Protein AF-0000000069203054 (afdb_homodimer)

Structure (mmCIF, N/CA/C/O backbone):
data_AF-0000000069203054-model_v1
#
loop_
_entity.id
_entity.type
_entity.pdbx_description
1 polymer 'Chromosome undetermined scaffold_6, whole genome shotgun sequence'
#
loop_
_atom_site.group_PDB
_atom_site.id
_atom_site.type_symbol
_atom_site.label_atom_id
_atom_site.label_alt_id
_atom_site.label_comp_id
_atom_site.label_asym_id
_atom_site.label_entity_id
_atom_site.label_seq_id
_atom_site.pdbx_PDB_ins_code
_atom_site.Cartn_x
_atom_site.Cartn_y
_atom_site.Cartn_z
_atom_site.occupancy
_atom_site.B_iso_or_equiv
_atom_site.auth_seq_id
_atom_site.auth_comp_id
_atom_site.auth_asym_id
_atom_site.auth_atom_id
_atom_site.pdbx_PDB_model_num
ATOM 1 N N . MET A 1 1 ? -13.883 28.172 9.922 1 41.72 1 MET A N 1
ATOM 2 C CA . MET A 1 1 ? -14.219 27.016 9.094 1 41.72 1 MET A CA 1
ATOM 3 C C . MET A 1 1 ? -13.422 25.797 9.531 1 41.72 1 MET A C 1
ATOM 5 O O . MET A 1 1 ? -12.211 25.875 9.75 1 41.72 1 MET A O 1
ATOM 9 N N . ASN A 1 2 ? -13.891 24.797 10.266 1 54.03 2 ASN A N 1
ATOM 10 C CA . ASN A 1 2 ? -13.211 23.766 11.055 1 54.03 2 ASN A CA 1
ATOM 11 C C . ASN A 1 2 ? -12.227 22.969 10.203 1 54.03 2 ASN A C 1
ATOM 13 O O . ASN A 1 2 ? -12.633 22.203 9.336 1 54.03 2 ASN A O 1
ATOM 17 N N . GLN A 1 3 ? -10.938 23.531 9.977 1 76.75 3 GLN A N 1
ATOM 18 C CA . GLN A 1 3 ? -9.922 23 9.07 1 76.75 3 GLN A CA 1
ATOM 19 C C . GLN A 1 3 ? -9.492 21.594 9.477 1 76.75 3 GLN A C 1
ATOM 21 O O . GLN A 1 3 ? -9.352 21.312 10.672 1 76.75 3 GLN A O 1
ATOM 26 N N . ILE A 1 4 ? -9.516 20.641 8.602 1 87.06 4 ILE A N 1
ATOM 27 C CA . ILE A 1 4 ? -9.109 19.25 8.844 1 87.06 4 ILE A CA 1
ATOM 28 C C . ILE A 1 4 ? -7.672 19.219 9.344 1 87.06 4 ILE A C 1
ATOM 30 O O . ILE A 1 4 ? -6.816 19.953 8.844 1 87.06 4 ILE A O 1
ATOM 34 N N . LYS A 1 5 ? -7.414 18.562 10.508 1 93.56 5 LYS A N 1
ATOM 35 C CA . LYS A 1 5 ? -6.055 18.391 11.008 1 93.56 5 LYS A CA 1
ATOM 36 C C . LYS A 1 5 ? -5.25 17.469 10.078 1 93.56 5 LYS A C 1
ATOM 38 O O . LYS A 1 5 ? -5.801 16.562 9.461 1 93.56 5 LYS A O 1
ATOM 43 N N . ILE A 1 6 ? -3.973 17.828 10.023 1 96.44 6 ILE A N 1
ATOM 44 C CA . ILE A 1 6 ? -3.055 17.078 9.18 1 96.44 6 ILE A CA 1
ATOM 45 C C . ILE A 1 6 ? -1.853 16.609 10 1 96.44 6 ILE A C 1
ATOM 47 O O . ILE A 1 6 ? -1.238 17.406 10.711 1 96.44 6 ILE A O 1
ATOM 51 N N . PHE A 1 7 ? -1.548 15.344 9.922 1 98 7 PHE A N 1
ATOM 52 C CA . PHE A 1 7 ? -0.399 14.773 10.617 1 98 7 PHE A CA 1
ATOM 53 C C . PHE A 1 7 ? 0.599 14.1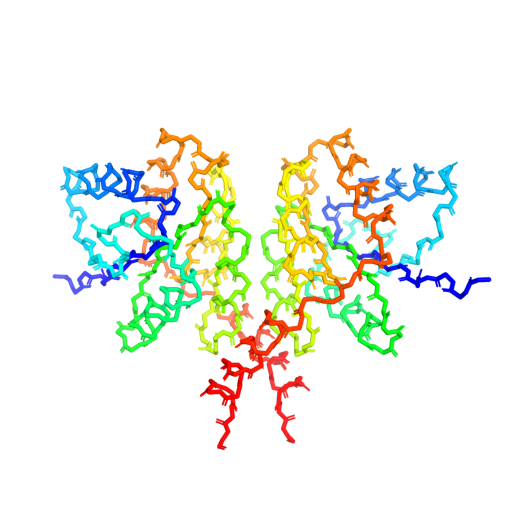88 9.625 1 98 7 PHE A C 1
ATOM 55 O O . PHE A 1 7 ? 0.206 13.594 8.617 1 98 7 PHE A O 1
ATOM 62 N N . ILE A 1 8 ? 1.883 14.375 9.922 1 98.69 8 ILE A N 1
ATOM 63 C CA . ILE A 1 8 ? 2.926 13.75 9.117 1 98.69 8 ILE A CA 1
ATOM 64 C C . ILE A 1 8 ? 3.861 12.945 10.016 1 98.69 8 ILE A C 1
ATOM 66 O O . ILE A 1 8 ? 4.176 13.367 11.133 1 98.69 8 ILE A O 1
ATOM 70 N N . GLY A 1 9 ? 4.184 11.773 9.625 1 98.56 9 GLY A N 1
ATOM 71 C CA . GLY A 1 9 ? 5.152 10.93 10.297 1 98.56 9 GLY A CA 1
ATOM 72 C C . GLY A 1 9 ? 6.172 10.32 9.352 1 98.56 9 GLY A C 1
ATOM 73 O O . GLY A 1 9 ? 5.852 10 8.203 1 98.56 9 GLY A O 1
ATOM 74 N N . ASN A 1 10 ? 7.395 10.148 9.828 1 97.81 10 ASN A N 1
ATOM 75 C CA . ASN A 1 10 ? 8.492 9.578 9.062 1 97.81 10 ASN A CA 1
ATOM 76 C C . ASN A 1 10 ? 9.492 8.859 9.969 1 97.81 10 ASN A C 1
ATOM 78 O O . ASN A 1 10 ? 9.586 9.156 11.156 1 97.81 10 ASN A O 1
ATOM 82 N N . ASP A 1 11 ? 10.219 7.918 9.375 1 95.31 11 ASP A N 1
ATOM 83 C CA . ASP A 1 11 ? 11.383 7.367 10.062 1 95.31 11 ASP A CA 1
ATOM 84 C C . ASP A 1 11 ? 12.656 8.141 9.695 1 95.31 11 ASP A C 1
ATOM 86 O O . ASP A 1 11 ? 12.586 9.211 9.094 1 95.31 11 ASP A O 1
ATOM 90 N N . HIS A 1 12 ? 13.766 7.652 10.109 1 94.88 12 HIS A N 1
ATOM 91 C CA . HIS A 1 12 ? 15.047 8.352 10 1 94.88 12 HIS A CA 1
ATOM 92 C C . HIS A 1 12 ? 15.453 8.539 8.547 1 94.88 12 HIS A C 1
ATOM 94 O O . HIS A 1 12 ? 16.219 9.445 8.219 1 94.88 12 HIS A O 1
ATOM 100 N N . ALA A 1 13 ? 14.953 7.715 7.719 1 93.12 13 ALA A N 1
ATOM 101 C CA . ALA A 1 13 ? 15.352 7.77 6.316 1 93.12 13 ALA A CA 1
ATOM 102 C C . ALA A 1 13 ? 14.812 9.031 5.641 1 93.12 13 ALA A C 1
ATOM 104 O O . ALA A 1 13 ? 15.25 9.391 4.547 1 93.12 13 ALA A O 1
ATOM 105 N N . ALA A 1 14 ? 13.898 9.75 6.285 1 96.5 14 ALA A N 1
ATOM 106 C CA . ALA A 1 14 ? 13.18 10.812 5.582 1 96.5 14 ALA A CA 1
ATOM 107 C C . ALA A 1 14 ? 13.266 12.133 6.344 1 96.5 14 ALA A C 1
ATOM 109 O O . ALA A 1 14 ? 12.445 13.031 6.137 1 96.5 14 ALA A O 1
ATOM 110 N N . LEU A 1 15 ? 14.211 12.32 7.227 1 96.56 15 LEU A N 1
ATOM 111 C CA . LEU A 1 15 ? 14.234 13.484 8.102 1 96.56 15 LEU A CA 1
ATOM 112 C C . LEU A 1 15 ? 14.312 14.773 7.293 1 96.56 15 LEU A C 1
ATOM 114 O O . LEU A 1 15 ? 13.414 15.617 7.387 1 96.56 15 LEU A O 1
ATOM 118 N N . ASP A 1 16 ? 15.383 14.969 6.496 1 97.12 16 ASP A N 1
ATOM 119 C CA . ASP A 1 16 ? 15.555 16.188 5.719 1 97.12 16 ASP A CA 1
ATOM 120 C C . ASP A 1 16 ? 14.438 16.359 4.688 1 97.12 16 ASP A C 1
ATOM 122 O O . ASP A 1 16 ? 13.969 17.469 4.445 1 97.12 16 ASP A O 1
ATOM 126 N N . TYR A 1 17 ? 14.078 15.305 4.16 1 98.12 17 TYR A N 1
ATOM 127 C CA . TYR A 1 17 ? 13 15.227 3.178 1 98.12 17 TYR A CA 1
ATOM 128 C C . TYR A 1 17 ? 11.695 15.742 3.764 1 98.12 17 TYR A C 1
ATOM 130 O O . TYR A 1 17 ? 11.062 16.641 3.197 1 98.12 17 TYR A O 1
ATOM 138 N N . LYS A 1 18 ? 11.344 15.25 4.938 1 98.19 18 LYS A N 1
ATOM 139 C CA . LYS A 1 18 ? 10.141 15.68 5.641 1 98.19 18 LYS A CA 1
ATOM 140 C C . LYS A 1 18 ? 10.227 17.156 6.023 1 98.19 18 LYS A C 1
ATOM 142 O O . LYS A 1 18 ? 9.25 17.906 5.883 1 98.19 18 LYS A O 1
ATOM 147 N N . ASN A 1 19 ? 11.367 17.641 6.477 1 98.12 19 ASN A N 1
ATOM 148 C CA . ASN A 1 19 ? 11.531 19.031 6.855 1 98.12 19 ASN A CA 1
ATOM 149 C C . ASN A 1 19 ? 11.305 19.969 5.668 1 98.12 19 ASN A C 1
ATOM 151 O O . ASN A 1 19 ? 10.672 21.016 5.805 1 98.12 19 ASN A O 1
ATOM 155 N N . THR A 1 20 ? 11.844 19.578 4.57 1 98.38 20 THR A N 1
ATOM 156 C CA . THR A 1 20 ? 11.641 20.344 3.35 1 98.38 20 THR A CA 1
ATOM 157 C C . THR A 1 20 ? 10.156 20.422 3 1 98.38 20 THR A C 1
ATOM 159 O O . THR A 1 20 ? 9.656 21.5 2.65 1 98.38 20 THR A O 1
ATOM 162 N N . LEU A 1 21 ? 9.445 19.328 3.113 1 98.38 21 LEU A N 1
ATOM 163 C CA . LEU A 1 21 ? 8.016 19.297 2.812 1 98.38 21 LEU A CA 1
ATOM 164 C C . LEU A 1 21 ? 7.234 20.156 3.797 1 98.38 21 LEU A C 1
ATOM 166 O O . LEU A 1 21 ? 6.27 20.828 3.412 1 98.38 21 LEU A O 1
ATOM 170 N N . LEU A 1 22 ? 7.613 20.109 5.07 1 98.25 22 LEU A N 1
ATOM 171 C CA . LEU A 1 22 ? 6.934 20.906 6.086 1 98.25 22 LEU A CA 1
ATOM 172 C C . LEU A 1 22 ? 7.102 22.406 5.809 1 98.25 22 LEU A C 1
ATOM 174 O O . LEU A 1 22 ? 6.145 23.172 5.922 1 98.25 22 LEU A O 1
ATOM 178 N N . GLU A 1 23 ? 8.32 22.781 5.441 1 98.12 23 GLU A N 1
ATOM 179 C CA . GLU A 1 23 ? 8.562 24.172 5.098 1 98.12 23 GLU A CA 1
ATOM 180 C C . GLU A 1 23 ? 7.742 24.594 3.885 1 98.12 23 GLU A C 1
ATOM 182 O O . GLU A 1 23 ? 7.129 25.672 3.889 1 98.12 23 GLU A O 1
ATOM 187 N N . TYR A 1 24 ? 7.793 23.797 2.885 1 98.31 24 TYR A N 1
ATOM 188 C CA . TYR A 1 24 ? 7.016 24.047 1.676 1 98.31 24 TYR A CA 1
ATOM 189 C C . TYR A 1 24 ? 5.535 24.203 2.002 1 98.31 24 TYR A C 1
ATOM 191 O O . TYR A 1 24 ? 4.887 25.141 1.536 1 98.31 24 TYR A O 1
ATOM 199 N N . SER A 1 25 ? 4.957 23.25 2.758 1 97.06 25 SER A N 1
ATOM 200 C CA . SER A 1 25 ? 3.539 23.234 3.098 1 97.06 25 SER A CA 1
ATOM 201 C C . SER A 1 25 ? 3.16 24.453 3.936 1 97.06 25 SER A C 1
ATOM 203 O O . SER A 1 25 ? 2.082 25.016 3.758 1 97.06 25 SER A O 1
ATOM 205 N N . LYS A 1 26 ? 4.055 24.828 4.82 1 96.69 26 LYS A N 1
ATOM 206 C CA . LYS A 1 26 ? 3.822 26 5.648 1 96.69 26 LYS A CA 1
ATOM 207 C C . LYS A 1 26 ? 3.695 27.266 4.793 1 96.69 26 LYS A C 1
ATOM 209 O O . LYS A 1 26 ? 2.82 28.094 5.027 1 96.69 26 LYS A O 1
ATOM 214 N N . LYS A 1 27 ? 4.539 27.391 3.846 1 97.25 27 LYS A N 1
ATOM 215 C CA . LYS A 1 27 ? 4.508 28.531 2.936 1 97.25 27 LYS A CA 1
ATOM 216 C C . LYS A 1 27 ? 3.201 28.562 2.145 1 97.25 27 LYS A C 1
ATOM 218 O O . LYS A 1 27 ? 2.744 29.641 1.737 1 97.25 27 LYS A O 1
ATOM 223 N N . LYS A 1 28 ? 2.609 27.453 1.965 1 95.12 28 LYS A N 1
ATOM 224 C CA . LYS A 1 28 ? 1.354 27.344 1.225 1 95.12 28 LYS A CA 1
ATOM 225 C C . LYS A 1 28 ? 0.155 27.547 2.146 1 95.12 28 LYS A C 1
ATOM 227 O O . LYS A 1 28 ? -0.99 27.562 1.688 1 95.12 28 LYS A O 1
ATOM 232 N N . GLY A 1 29 ? 0.359 27.547 3.469 1 94.06 29 GLY A N 1
ATOM 233 C CA . GLY A 1 29 ? -0.704 27.828 4.422 1 94.06 29 GLY A CA 1
ATOM 234 C C . GLY A 1 29 ? -1.247 26.578 5.098 1 94.06 29 GLY A C 1
ATOM 235 O O . GLY A 1 29 ? -2.268 26.641 5.785 1 94.06 29 GLY A O 1
ATOM 236 N N . TYR A 1 30 ? -0.559 25.422 4.832 1 93.12 30 TYR A N 1
ATOM 237 C CA . TYR A 1 30 ? -0.988 24.203 5.512 1 93.12 30 TYR A CA 1
ATOM 238 C C . TYR A 1 30 ? -0.352 24.094 6.891 1 93.12 30 TYR A C 1
ATOM 240 O O . TYR A 1 30 ? 0.84 24.375 7.055 1 93.12 30 TYR A O 1
ATOM 248 N N . ASP A 1 31 ? -1.156 23.828 7.863 1 92.12 31 ASP A N 1
ATOM 249 C CA . ASP A 1 31 ? -0.673 23.547 9.211 1 92.12 31 ASP A CA 1
ATOM 250 C C . ASP A 1 31 ? -0.604 22.047 9.461 1 92.12 31 ASP A C 1
ATOM 252 O O . ASP A 1 31 ? -1.627 21.406 9.727 1 92.12 31 ASP A O 1
ATOM 256 N N . ILE A 1 32 ? 0.604 21.469 9.383 1 96.81 32 ILE A N 1
ATOM 257 C CA . ILE A 1 32 ? 0.817 20.031 9.516 1 96.81 32 ILE A CA 1
ATOM 258 C C . ILE A 1 32 ? 1.52 19.734 10.844 1 96.81 32 ILE A C 1
ATOM 260 O O . ILE A 1 32 ? 2.568 20.297 11.141 1 96.81 32 ILE A O 1
ATOM 264 N N . GLU A 1 33 ? 0.903 18.922 11.648 1 98 33 GLU A N 1
ATOM 265 C CA . GLU A 1 33 ? 1.553 18.484 12.883 1 98 33 GLU A CA 1
ATOM 266 C C . GLU A 1 33 ? 2.555 17.359 12.609 1 98 33 GLU A C 1
ATOM 268 O O . GLU A 1 33 ? 2.207 16.344 12.016 1 98 33 GLU A O 1
ATOM 273 N N . ASP A 1 34 ? 3.773 17.594 13.094 1 98.44 34 ASP A N 1
ATOM 274 C CA . ASP A 1 34 ? 4.883 16.672 12.844 1 98.44 34 ASP A CA 1
ATOM 275 C C . ASP A 1 34 ? 4.973 15.617 13.945 1 98.44 34 ASP A C 1
ATOM 277 O O . ASP A 1 34 ? 5.332 15.922 15.078 1 98.44 34 ASP A O 1
ATOM 281 N N . LEU A 1 35 ? 4.719 14.398 13.57 1 98.38 35 LEU A N 1
ATOM 282 C CA . LEU A 1 35 ? 4.785 13.273 14.5 1 98.38 35 LEU A CA 1
ATOM 283 C C . LEU A 1 35 ? 5.922 12.336 14.133 1 98.38 35 LEU A C 1
ATOM 285 O O . LEU A 1 35 ? 5.914 11.164 14.508 1 98.38 35 LEU A O 1
ATOM 289 N N . GLY A 1 36 ? 6.812 12.836 13.266 1 96.88 36 GLY A N 1
ATOM 290 C CA . GLY A 1 36 ? 7.953 12.031 12.852 1 96.88 36 GLY A CA 1
ATOM 291 C C . GLY A 1 36 ? 9.141 12.148 13.789 1 96.88 36 GLY A C 1
ATOM 292 O O . GLY A 1 36 ? 9.023 12.742 14.867 1 96.88 36 GLY A O 1
ATOM 293 N N . THR A 1 37 ? 10.211 11.453 13.414 1 94.88 37 THR A N 1
ATOM 294 C CA . THR A 1 37 ? 11.438 11.594 14.188 1 94.88 37 THR A CA 1
ATOM 295 C C . THR A 1 37 ? 12.117 12.93 13.883 1 94.88 37 THR A C 1
ATOM 297 O O . THR A 1 37 ? 11.875 13.531 12.836 1 94.88 37 THR A O 1
ATOM 300 N N . HIS A 1 38 ? 12.969 13.336 14.828 1 95.5 38 HIS A N 1
ATOM 301 C CA . HIS A 1 38 ? 13.68 14.609 14.68 1 95.5 38 HIS A CA 1
ATOM 302 C C . HIS A 1 38 ? 15.188 14.406 14.711 1 95.5 38 HIS A C 1
ATOM 304 O O . HIS A 1 38 ? 15.945 15.367 14.875 1 95.5 38 HIS A O 1
ATOM 310 N N . THR A 1 39 ? 15.523 13.031 14.562 1 93.88 39 THR A N 1
ATOM 311 C CA . THR A 1 39 ? 16.938 12.695 14.523 1 93.88 39 THR A CA 1
ATOM 312 C C . THR A 1 39 ? 17.234 11.711 13.398 1 93.88 39 THR A C 1
ATOM 314 O O . THR A 1 39 ? 16.312 11.109 12.836 1 93.88 39 THR A O 1
ATOM 317 N N . ASN A 1 40 ? 18.484 11.609 13.133 1 92.88 40 ASN A N 1
ATOM 318 C CA . ASN A 1 40 ? 18.906 10.664 12.102 1 92.88 40 ASN A CA 1
ATOM 319 C C . ASN A 1 40 ? 19.234 9.297 12.688 1 92.88 40 ASN A C 1
ATOM 321 O O . ASN A 1 40 ? 19.719 8.414 11.977 1 92.88 40 ASN A O 1
ATOM 325 N N . GLN A 1 41 ? 18.875 9.172 13.922 1 94.44 41 GLN A N 1
ATOM 326 C CA . GLN A 1 41 ? 19.109 7.867 14.539 1 94.44 41 GLN A CA 1
ATOM 327 C C . GLN A 1 41 ? 18.141 6.82 14.008 1 94.44 41 GLN A C 1
ATOM 329 O O . GLN A 1 41 ? 16.953 7.086 13.859 1 94.44 41 GLN A O 1
ATOM 334 N N . SER A 1 42 ? 18.734 5.68 13.711 1 93.12 42 SER A N 1
ATOM 335 C CA . SER A 1 42 ? 17.906 4.586 13.195 1 93.12 42 SER A CA 1
ATOM 336 C C . SER A 1 42 ? 16.703 4.328 14.094 1 93.12 42 SER A C 1
ATOM 338 O O . SER A 1 42 ? 16.828 4.344 15.32 1 93.12 42 SER A O 1
ATOM 340 N N . CYS A 1 43 ? 15.547 4.246 13.492 1 92.81 43 CYS A N 1
ATOM 341 C CA . CYS A 1 43 ? 14.328 3.979 14.234 1 92.81 43 CYS A CA 1
ATOM 342 C C . CYS A 1 43 ? 13.344 3.164 13.398 1 92.81 43 CYS A C 1
ATOM 344 O O . CYS A 1 43 ? 13.555 2.979 12.195 1 92.81 43 CYS A O 1
ATOM 346 N N . ASP A 1 44 ? 12.367 2.635 14.078 1 93 44 ASP A N 1
ATOM 347 C CA . ASP A 1 44 ? 11.367 1.783 13.445 1 93 44 ASP A CA 1
ATOM 348 C C . ASP A 1 44 ? 10.219 2.615 12.883 1 93 44 ASP A C 1
ATOM 350 O O . ASP A 1 44 ? 9.492 3.268 13.633 1 93 44 ASP A O 1
ATOM 354 N N . TYR A 1 45 ? 10.07 2.49 11.562 1 94.12 45 TYR A N 1
ATOM 355 C CA . TYR A 1 45 ? 9.008 3.252 10.922 1 94.12 45 TYR A CA 1
ATOM 356 C C . TYR A 1 45 ? 7.641 2.863 11.469 1 94.12 45 TYR A C 1
ATOM 358 O O . TYR A 1 45 ? 6.676 3.623 11.359 1 94.12 45 TYR A O 1
ATOM 366 N N . ASN A 1 46 ? 7.426 1.696 12.094 1 94.62 46 ASN A N 1
ATOM 367 C CA . ASN A 1 46 ? 6.152 1.224 12.625 1 94.62 46 ASN A CA 1
ATOM 368 C C . ASN A 1 46 ? 5.609 2.16 13.695 1 94.62 46 ASN A C 1
ATOM 370 O O . ASN A 1 46 ? 4.402 2.418 13.75 1 94.62 46 ASN A O 1
ATOM 374 N N . ASP A 1 47 ? 6.496 2.693 14.547 1 95.25 47 ASP A N 1
ATOM 375 C CA . ASP A 1 47 ? 6.082 3.6 15.609 1 95.25 47 ASP A CA 1
ATOM 376 C C . ASP A 1 47 ? 5.449 4.867 15.039 1 95.25 47 ASP A C 1
ATOM 378 O O . ASP A 1 47 ? 4.434 5.344 15.547 1 95.25 47 ASP A O 1
ATOM 382 N N . TYR A 1 48 ? 6.004 5.309 14.016 1 97.31 48 TYR A N 1
ATOM 383 C CA . TYR A 1 48 ? 5.535 6.555 13.422 1 97.31 48 TYR A CA 1
ATOM 384 C C . TYR A 1 48 ? 4.246 6.332 12.633 1 97.31 48 TYR A C 1
ATOM 386 O O . TYR A 1 48 ? 3.367 7.195 12.617 1 97.31 48 TYR A O 1
ATOM 394 N N . ALA A 1 49 ? 4.18 5.188 11.922 1 97.88 49 ALA A N 1
ATOM 395 C CA . ALA A 1 49 ? 2.916 4.824 11.289 1 97.88 49 ALA A CA 1
ATOM 396 C C . ALA A 1 49 ? 1.778 4.801 12.305 1 97.88 49 ALA A C 1
ATOM 398 O O . ALA A 1 49 ? 0.728 5.41 12.086 1 97.88 49 ALA A O 1
ATOM 399 N N . LEU A 1 50 ? 1.992 4.184 13.438 1 97.31 50 LEU A N 1
ATOM 400 C CA . LEU A 1 50 ? 0.957 4.016 14.453 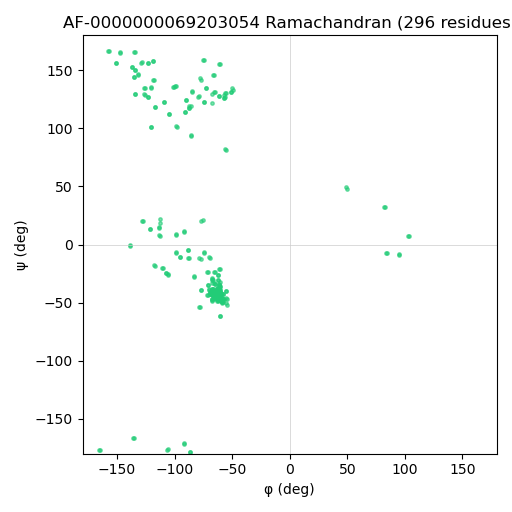1 97.31 50 LEU A CA 1
ATOM 401 C C . LEU A 1 50 ? 0.588 5.355 15.078 1 97.31 50 LEU A C 1
ATOM 403 O O . LEU A 1 50 ? -0.589 5.625 15.328 1 97.31 50 LEU A O 1
ATOM 407 N N . ASN A 1 51 ? 1.629 6.152 15.352 1 97.81 51 ASN A N 1
ATOM 408 C CA . ASN A 1 51 ? 1.375 7.465 15.938 1 97.81 51 ASN A CA 1
ATOM 409 C C . ASN A 1 51 ? 0.474 8.312 15.047 1 97.81 51 ASN A C 1
ATOM 411 O O . ASN A 1 51 ? -0.499 8.898 15.516 1 97.81 51 ASN A O 1
ATOM 415 N N . VAL A 1 52 ? 0.774 8.359 13.773 1 98.56 52 VAL A N 1
ATOM 416 C CA . VAL A 1 52 ? -0.02 9.141 12.828 1 98.56 52 VAL A CA 1
ATOM 417 C C . VAL A 1 52 ? -1.423 8.547 12.719 1 98.56 52 VAL A C 1
ATOM 419 O O . VAL A 1 52 ? -2.418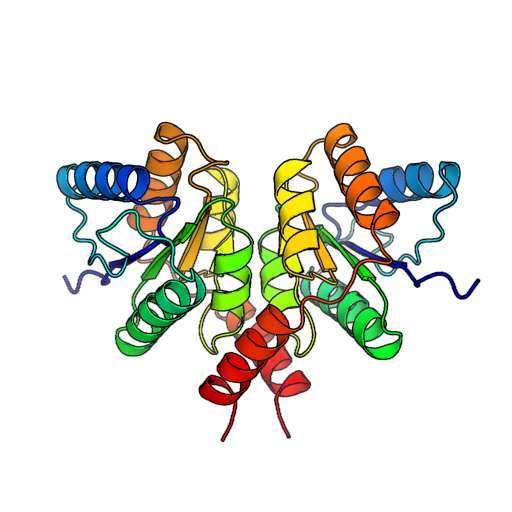 9.273 12.766 1 98.56 52 VAL A O 1
ATOM 422 N N . CYS A 1 53 ? -1.538 7.215 12.586 1 98.31 53 CYS A N 1
ATOM 423 C CA . CYS A 1 53 ? -2.828 6.555 12.422 1 98.31 53 CYS A CA 1
ATOM 424 C C . CYS A 1 53 ? -3.725 6.805 13.633 1 98.31 53 CYS A C 1
ATOM 426 O O . CYS A 1 53 ? -4.918 7.07 13.484 1 98.31 53 CYS A O 1
ATOM 428 N N . LYS A 1 54 ? -3.152 6.703 14.812 1 97.88 54 LYS A N 1
ATOM 429 C CA . LYS A 1 54 ? -3.91 6.957 16.031 1 97.88 54 LYS A CA 1
ATOM 430 C C . LYS A 1 54 ? -4.512 8.359 16.031 1 97.88 54 LYS A C 1
ATOM 432 O O . LYS A 1 54 ? -5.695 8.531 16.328 1 97.88 54 LYS A O 1
ATOM 437 N N . GLU A 1 55 ? -3.75 9.336 15.703 1 97.94 55 GLU A N 1
ATOM 438 C CA . GLU A 1 55 ? -4.223 10.719 15.695 1 97.94 55 GLU A CA 1
ATOM 439 C C . GLU A 1 55 ? -5.25 10.945 14.586 1 97.94 55 GLU A C 1
ATOM 441 O O . GLU A 1 55 ? -6.219 11.68 14.773 1 97.94 55 GLU A O 1
ATOM 446 N N . VAL A 1 56 ? -5.02 10.352 13.43 1 96.81 56 VAL A N 1
ATOM 447 C CA . VAL A 1 56 ? -5.957 10.461 12.32 1 96.81 56 VAL A CA 1
ATOM 448 C C . VAL A 1 56 ? -7.324 9.93 12.742 1 96.81 56 VAL A C 1
ATOM 450 O O . VAL A 1 56 ? -8.352 10.555 12.484 1 96.81 56 VAL A O 1
ATOM 453 N N . ILE A 1 57 ? -7.305 8.766 13.398 1 95.75 57 ILE A N 1
ATOM 454 C CA . ILE A 1 57 ? -8.555 8.141 13.828 1 95.75 57 ILE A CA 1
ATOM 455 C C . ILE A 1 57 ? -9.195 8.992 14.922 1 95.75 57 ILE A C 1
ATOM 457 O O . ILE A 1 57 ? -10.391 9.297 14.852 1 95.75 57 ILE A O 1
ATOM 461 N N . LYS A 1 58 ? -8.43 9.375 15.898 1 96.62 58 LYS A N 1
ATOM 462 C CA . LYS A 1 58 ? -8.93 10.117 17.062 1 96.62 58 LYS A CA 1
ATOM 463 C C . LYS A 1 58 ? -9.547 11.445 16.625 1 96.62 58 LYS A C 1
ATOM 465 O O . LYS A 1 58 ? -10.578 11.852 17.172 1 96.62 58 LYS A O 1
ATOM 470 N N . SER A 1 59 ? -9.031 12.133 15.633 1 95.38 59 SER A N 1
ATOM 471 C CA . SER A 1 59 ? -9.414 13.5 15.305 1 95.38 59 SER A CA 1
ATOM 472 C C . SER A 1 59 ? -10.133 13.57 13.961 1 95.38 59 SER A C 1
ATOM 474 O O . SER A 1 59 ? -10.367 14.664 13.438 1 95.38 59 SER A O 1
ATOM 476 N N . ASN A 1 60 ? -10.438 12.398 13.359 1 92.75 60 ASN A N 1
ATOM 477 C CA . ASN A 1 60 ? -11 12.383 12.016 1 92.75 60 ASN A CA 1
ATOM 478 C C . ASN A 1 60 ? -10.203 13.266 11.062 1 92.75 60 ASN A C 1
ATOM 480 O O . ASN A 1 60 ? -10.766 14.125 10.383 1 92.75 60 ASN A O 1
ATOM 484 N N . ALA A 1 61 ? -8.914 13.07 11.078 1 94.94 61 ALA A N 1
ATOM 485 C CA . ALA A 1 61 ? -7.93 13.867 10.352 1 94.94 61 ALA A CA 1
ATOM 486 C C . ALA A 1 61 ? -7.375 13.102 9.156 1 94.94 61 ALA A C 1
ATOM 488 O O . ALA A 1 61 ? -7.895 12.039 8.797 1 94.94 61 ALA A O 1
ATOM 489 N N . ILE A 1 62 ? -6.414 13.695 8.453 1 96.38 62 ILE A N 1
ATOM 490 C CA . ILE A 1 62 ? -5.688 13.016 7.391 1 96.38 62 ILE A CA 1
ATOM 491 C C . ILE A 1 62 ? -4.199 12.953 7.734 1 96.38 62 ILE A C 1
ATOM 493 O O . ILE A 1 62 ? -3.725 13.695 8.602 1 96.38 62 ILE A O 1
ATOM 497 N N . GLY A 1 63 ? -3.527 12.008 7.121 1 97.62 63 GLY A N 1
ATOM 498 C CA . GLY A 1 63 ? -2.141 11.773 7.488 1 97.62 63 GLY A CA 1
ATOM 499 C C . GLY A 1 63 ? -1.235 11.555 6.293 1 97.62 63 GLY A C 1
ATOM 500 O O . GLY A 1 63 ? -1.692 11.117 5.234 1 97.62 63 GLY A O 1
ATOM 501 N N . ILE A 1 64 ? 0.034 11.875 6.445 1 98.62 64 ILE A N 1
ATOM 502 C CA . ILE A 1 64 ? 1.115 11.625 5.5 1 98.62 64 ILE A CA 1
ATOM 503 C C . ILE A 1 64 ? 2.217 10.812 6.18 1 98.62 64 ILE A C 1
ATOM 505 O O . ILE A 1 64 ? 2.699 11.188 7.25 1 98.62 64 ILE A O 1
ATOM 509 N N . LEU A 1 65 ? 2.564 9.734 5.562 1 98.88 65 LEU A N 1
ATOM 510 C CA . LEU A 1 65 ? 3.607 8.859 6.086 1 98.88 65 LEU A CA 1
ATOM 511 C C . LEU A 1 65 ? 4.758 8.727 5.094 1 98.88 65 LEU A C 1
ATOM 513 O O . LEU A 1 65 ? 4.531 8.57 3.893 1 98.88 65 LEU A O 1
ATOM 517 N N . ILE A 1 66 ? 6.012 8.836 5.637 1 98.5 66 ILE A N 1
ATOM 518 C CA . ILE A 1 66 ? 7.18 8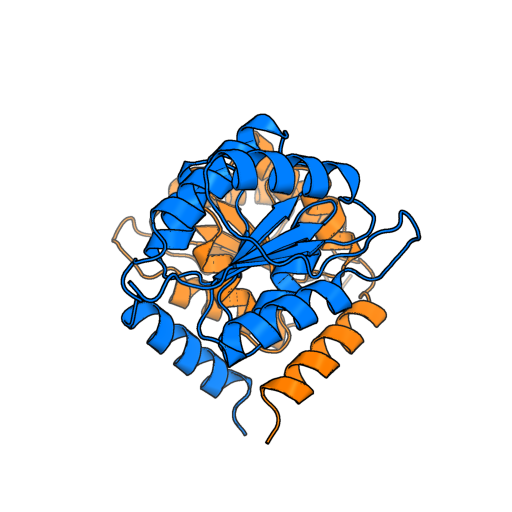.781 4.766 1 98.5 66 ILE A CA 1
ATOM 519 C C . ILE A 1 66 ? 8.234 7.855 5.363 1 98.5 66 ILE A C 1
ATOM 521 O O . ILE A 1 66 ? 8.539 7.938 6.555 1 98.5 66 ILE A O 1
ATOM 525 N N . CYS A 1 67 ? 8.719 6.965 4.641 1 97.25 67 CYS A N 1
ATOM 526 C CA . CYS A 1 67 ? 9.906 6.168 4.941 1 97.25 67 CYS A CA 1
ATOM 527 C C . CYS A 1 67 ? 10.812 6.051 3.721 1 97.25 67 CYS A C 1
ATOM 529 O O . CYS A 1 67 ? 10.766 6.898 2.826 1 97.25 67 CYS A O 1
ATOM 531 N N . GLY A 1 68 ? 11.781 5.168 3.717 1 95.25 68 GLY A N 1
ATOM 532 C CA . GLY A 1 68 ? 12.688 5.062 2.582 1 95.25 68 GLY A CA 1
ATOM 533 C C . GLY A 1 68 ? 11.977 4.766 1.276 1 95.25 68 GLY A C 1
ATOM 534 O O . GLY A 1 68 ? 12.109 5.512 0.305 1 95.25 68 GLY A O 1
ATOM 535 N N . SER A 1 69 ? 11.117 3.779 1.241 1 95.06 69 SER A N 1
ATOM 536 C CA . SER A 1 69 ? 10.43 3.363 0.02 1 95.06 69 SER A CA 1
ATOM 537 C C . SER A 1 69 ? 8.945 3.697 0.074 1 95.06 69 SER A C 1
ATOM 539 O O . SER A 1 69 ? 8.266 3.703 -0.956 1 95.06 69 SER A O 1
ATOM 541 N N . GLY A 1 70 ? 8.406 3.9 1.168 1 96.88 70 GLY A N 1
ATOM 542 C CA . GLY A 1 70 ? 6.977 4.09 1.342 1 96.88 70 GLY A CA 1
ATOM 543 C C . GLY A 1 70 ? 6.211 2.785 1.445 1 96.88 70 GLY A C 1
ATOM 544 O O . GLY A 1 70 ? 5.023 2.783 1.776 1 96.88 70 GLY A O 1
ATOM 545 N N . VAL A 1 71 ? 6.887 1.622 1.224 1 97.38 71 VAL A N 1
ATOM 546 C CA . VAL A 1 71 ? 6.234 0.321 1.139 1 97.38 71 VAL A CA 1
ATOM 547 C C . VAL A 1 71 ? 5.91 -0.188 2.541 1 97.38 71 VAL A C 1
ATOM 549 O O . VAL A 1 71 ? 4.746 -0.441 2.865 1 97.38 71 VAL A O 1
ATOM 552 N N . GLY A 1 72 ? 6.875 -0.252 3.41 1 96.69 72 GLY A N 1
ATOM 553 C CA . GLY A 1 72 ? 6.699 -0.82 4.738 1 96.69 72 GLY A CA 1
ATOM 554 C C . GLY A 1 72 ? 5.727 -0.036 5.598 1 96.69 72 GLY A C 1
ATOM 555 O O . GLY A 1 72 ? 4.832 -0.615 6.219 1 96.69 72 GLY A O 1
ATOM 556 N N . ILE A 1 73 ? 5.898 1.271 5.586 1 97.94 73 ILE A N 1
ATOM 557 C CA . ILE A 1 73 ? 5.09 2.123 6.453 1 97.94 73 ILE A CA 1
ATOM 558 C C . ILE A 1 73 ? 3.635 2.092 5.996 1 97.94 73 ILE A C 1
ATOM 560 O O . ILE A 1 73 ? 2.719 2.201 6.816 1 97.94 73 ILE A O 1
ATOM 564 N N . SER A 1 74 ? 3.357 1.883 4.703 1 98.62 74 SER A N 1
ATOM 565 C CA . SER A 1 74 ? 2.002 1.76 4.176 1 98.62 74 SER A CA 1
ATOM 566 C C . SER A 1 74 ? 1.342 0.468 4.645 1 98.62 74 SER A C 1
ATOM 568 O O . SER A 1 74 ? 0.15 0.454 4.957 1 98.62 74 SER A O 1
ATOM 570 N N . ILE A 1 75 ? 2.1 -0.639 4.629 1 98.12 75 ILE A N 1
ATOM 571 C CA . ILE A 1 75 ? 1.571 -1.919 5.086 1 98.12 75 ILE A CA 1
ATOM 572 C C . ILE A 1 75 ? 1.155 -1.813 6.551 1 98.12 75 ILE A C 1
ATOM 574 O O . ILE A 1 75 ? 0.038 -2.188 6.914 1 98.12 75 ILE A O 1
ATOM 578 N N . MET A 1 76 ? 2.037 -1.221 7.355 1 97.94 76 MET A N 1
ATOM 579 C CA . MET A 1 76 ? 1.756 -1.071 8.781 1 97.94 76 MET A CA 1
ATOM 580 C C . MET A 1 76 ? 0.51 -0.221 9.008 1 97.94 76 MET A C 1
ATOM 582 O O . MET A 1 76 ? -0.359 -0.583 9.797 1 97.94 76 MET A O 1
ATOM 586 N N . ALA A 1 77 ? 0.431 0.858 8.305 1 98.44 77 ALA A N 1
ATOM 587 C CA . ALA A 1 77 ? -0.72 1.748 8.438 1 98.44 77 ALA A CA 1
ATOM 588 C C . ALA A 1 77 ? -2.016 1.023 8.078 1 98.44 77 ALA A C 1
ATOM 590 O O . ALA A 1 77 ? -3.027 1.178 8.773 1 98.44 77 ALA A O 1
ATOM 591 N N . ASN A 1 78 ? -1.992 0.223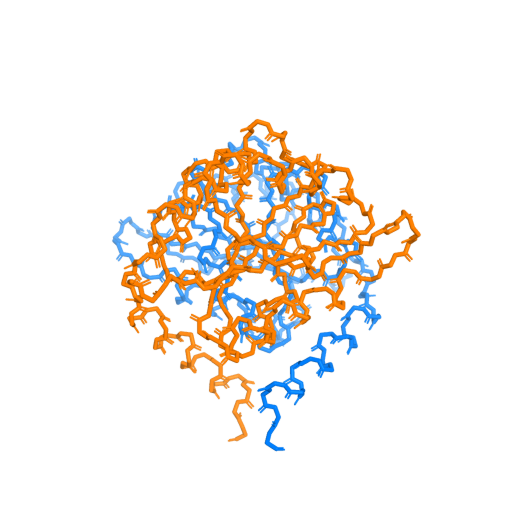 7.055 1 98.31 78 ASN A N 1
ATOM 592 C CA . ASN A 1 78 ? -3.209 -0.426 6.574 1 98.31 78 ASN A CA 1
ATOM 593 C C . ASN A 1 78 ? -3.633 -1.568 7.492 1 98.31 78 ASN A C 1
ATOM 595 O O . ASN A 1 78 ? -4.723 -2.123 7.34 1 98.31 78 ASN A O 1
ATOM 599 N N . LYS A 1 79 ? -2.807 -1.873 8.453 1 97.56 79 LYS A N 1
ATOM 600 C CA . LYS A 1 79 ? -3.199 -2.881 9.43 1 97.56 79 LYS A CA 1
ATOM 601 C C . LYS A 1 79 ? -3.955 -2.25 10.594 1 97.56 79 LYS A C 1
ATOM 603 O O . LYS A 1 79 ? -4.488 -2.959 11.453 1 97.56 79 LYS A O 1
ATOM 608 N N . VAL A 1 80 ? -4.066 -0.991 10.625 1 97.06 80 VAL A N 1
ATOM 609 C CA . VAL A 1 80 ? -4.801 -0.279 11.664 1 97.06 80 VAL A CA 1
ATOM 610 C C . VAL A 1 80 ? -6.258 -0.114 11.25 1 97.06 80 VAL A C 1
ATOM 612 O O . VAL A 1 80 ? -6.547 0.443 10.188 1 97.06 80 VAL A O 1
ATOM 615 N N . LYS A 1 81 ? -7.156 -0.583 12.086 1 95.69 81 LYS A N 1
ATOM 616 C CA . LYS A 1 81 ? -8.586 -0.432 11.82 1 95.69 81 LYS A CA 1
ATOM 617 C C . LYS A 1 81 ? -8.953 1.034 11.609 1 95.69 81 LYS A C 1
ATOM 619 O O . LYS A 1 81 ? -8.547 1.897 12.391 1 95.69 81 LYS A O 1
ATOM 624 N N . GLY A 1 82 ? -9.688 1.312 10.523 1 94.94 82 GLY A N 1
ATOM 625 C CA . GLY A 1 82 ? -10.148 2.664 10.258 1 94.94 82 GLY A CA 1
ATOM 626 C C . GLY A 1 82 ? -9.227 3.436 9.328 1 94.94 82 GLY A C 1
ATOM 627 O O . GLY A 1 82 ? -9.57 4.535 8.883 1 94.94 82 GLY A O 1
ATOM 628 N N . ILE A 1 83 ? -8.078 2.873 9.031 1 97.19 83 ILE A N 1
ATOM 629 C CA . ILE A 1 83 ? -7.105 3.545 8.172 1 97.19 83 ILE A CA 1
ATOM 630 C C . ILE A 1 83 ? -7.195 2.982 6.758 1 97.19 83 ILE A C 1
ATOM 632 O O . ILE A 1 83 ? -7.312 1.771 6.57 1 97.19 83 ILE A O 1
ATOM 636 N N . ARG A 1 84 ? -7.188 3.77 5.793 1 97.06 84 ARG A N 1
ATOM 637 C CA . ARG A 1 84 ? -6.941 3.498 4.379 1 97.06 84 ARG A CA 1
ATOM 638 C C . ARG A 1 84 ? -5.75 4.297 3.867 1 97.06 84 ARG A C 1
ATOM 640 O O . ARG A 1 84 ? -5.875 5.488 3.572 1 97.06 84 ARG A O 1
ATOM 647 N N . CYS A 1 85 ? -4.648 3.605 3.775 1 98.5 85 CYS A N 1
ATOM 648 C CA . CYS A 1 85 ? -3.41 4.266 3.383 1 98.5 85 CYS A CA 1
ATOM 649 C C . CYS A 1 85 ? -3.047 3.932 1.94 1 98.5 85 CYS A C 1
ATOM 651 O O . CYS A 1 85 ? -2.725 2.785 1.627 1 98.5 85 CYS A O 1
ATOM 653 N N . GLY A 1 86 ? -3.109 4.922 1.054 1 98.19 86 GLY A N 1
ATOM 654 C CA . GLY A 1 86 ? -2.648 4.766 -0.316 1 98.19 86 GLY A CA 1
ATOM 655 C C . GLY A 1 86 ? -1.172 5.066 -0.487 1 98.19 86 GLY A C 1
ATOM 656 O O . GLY A 1 86 ? -0.722 6.176 -0.191 1 98.19 86 GLY A O 1
ATOM 657 N N . GLN A 1 87 ? -0.403 4.113 -0.884 1 98.69 87 GLN A N 1
ATOM 658 C CA . GLN A 1 87 ? 0.967 4.398 -1.297 1 98.69 87 GLN A CA 1
ATOM 659 C C . GLN A 1 87 ? 1 5.066 -2.668 1 98.69 87 GLN A C 1
ATOM 661 O O . GLN A 1 87 ? 0.498 4.512 -3.648 1 98.69 87 GLN A O 1
ATOM 666 N N . VAL A 1 88 ? 1.597 6.281 -2.766 1 98 88 VAL A N 1
ATOM 667 C CA . VAL A 1 88 ? 1.521 7.055 -4 1 98 88 VAL A CA 1
ATOM 668 C C . VAL A 1 88 ? 2.924 7.484 -4.426 1 98 88 VAL A C 1
ATOM 670 O O . VAL A 1 88 ? 3.838 7.551 -3.6 1 98 88 VAL A O 1
ATOM 673 N N . ASN A 1 89 ? 3.031 7.746 -5.719 1 96.5 89 ASN A N 1
ATOM 674 C CA . ASN A 1 89 ? 4.344 8.117 -6.234 1 96.5 89 ASN A CA 1
ATOM 675 C C . ASN A 1 89 ? 4.246 9.25 -7.254 1 96.5 89 ASN A C 1
ATOM 677 O O . ASN A 1 89 ? 5.262 9.695 -7.797 1 96.5 89 ASN A O 1
ATOM 681 N N . ASP A 1 90 ? 3.045 9.703 -7.527 1 94.88 90 ASP A N 1
ATOM 682 C CA . ASP A 1 90 ? 2.85 10.781 -8.5 1 94.88 90 ASP A CA 1
ATOM 683 C C . ASP A 1 90 ? 1.445 11.367 -8.391 1 94.88 90 ASP A C 1
ATOM 685 O O . ASP A 1 90 ? 0.69 11.023 -7.477 1 94.88 90 ASP A O 1
ATOM 689 N N . TYR A 1 91 ? 1.182 12.305 -9.281 1 94.75 91 TYR A N 1
ATOM 690 C CA . TYR A 1 91 ? -0.094 13.016 -9.297 1 94.75 91 TYR A CA 1
ATOM 691 C C . TYR A 1 91 ? -1.254 12.039 -9.484 1 94.75 91 TYR A C 1
ATOM 693 O O . TYR A 1 91 ? -2.217 12.062 -8.711 1 94.75 91 TYR A O 1
ATOM 701 N N . ASP A 1 92 ? -1.163 11.148 -10.391 1 93.31 92 ASP A N 1
ATOM 702 C CA . ASP A 1 92 ? -2.258 10.25 -10.742 1 93.31 92 ASP A CA 1
ATOM 703 C C . ASP A 1 92 ? -2.555 9.273 -9.602 1 93.31 92 ASP A C 1
ATOM 705 O O . ASP A 1 92 ? -3.717 9.023 -9.281 1 93.31 92 ASP A O 1
ATOM 709 N N . SER A 1 93 ? -1.515 8.664 -9.055 1 95.5 93 SER A N 1
ATOM 710 C CA . SER A 1 93 ? -1.731 7.75 -7.938 1 95.5 93 SER A CA 1
ATOM 711 C C . SER A 1 93 ? -2.332 8.477 -6.738 1 95.5 93 SER A C 1
ATOM 713 O O . SER A 1 93 ? -3.113 7.895 -5.984 1 95.5 93 SER A O 1
ATOM 715 N N . THR A 1 94 ? -2.01 9.773 -6.57 1 96.12 94 THR A N 1
ATOM 716 C CA . THR A 1 94 ? -2.584 10.562 -5.488 1 96.12 94 THR A CA 1
ATOM 717 C C . THR A 1 94 ? -4.07 10.805 -5.73 1 96.12 94 THR A C 1
ATOM 719 O O . THR A 1 94 ? -4.879 10.711 -4.801 1 96.12 94 THR A O 1
ATOM 722 N N . LEU A 1 95 ? -4.426 11.086 -6.977 1 93.69 95 LEU A N 1
ATOM 723 C CA . LEU A 1 95 ? -5.836 11.25 -7.312 1 93.69 95 LEU A CA 1
ATOM 724 C C . LEU A 1 95 ? -6.613 9.969 -7.031 1 93.69 95 LEU A C 1
ATOM 726 O O . LEU A 1 95 ? -7.75 10.016 -6.559 1 93.69 95 LEU A O 1
ATOM 730 N N . LYS A 1 96 ? -5.988 8.859 -7.297 1 93.25 96 LYS A N 1
ATOM 731 C CA . LYS A 1 96 ? -6.637 7.582 -7.023 1 93.25 96 LYS A CA 1
ATOM 732 C C . LYS A 1 96 ? -6.859 7.387 -5.527 1 93.25 96 LYS A C 1
ATOM 734 O O . LYS A 1 96 ? -7.926 6.938 -5.102 1 93.25 96 LYS A O 1
ATOM 739 N N . ALA A 1 97 ? -5.859 7.68 -4.754 1 95.25 97 ALA A N 1
ATOM 740 C CA . ALA A 1 97 ? -5.996 7.594 -3.301 1 95.25 97 ALA A CA 1
ATOM 741 C C . ALA A 1 97 ? -7.168 8.438 -2.809 1 95.25 97 ALA A C 1
ATOM 743 O O . ALA A 1 97 ? -7.941 7.996 -1.954 1 95.25 97 ALA A O 1
ATOM 744 N N . LEU A 1 98 ? -7.305 9.617 -3.426 1 94.56 98 LEU A N 1
ATOM 745 C CA . LEU A 1 98 ? -8.414 10.492 -3.074 1 94.56 98 LEU A CA 1
ATOM 746 C C . LEU A 1 98 ? -9.75 9.875 -3.484 1 94.56 98 LEU A C 1
ATOM 748 O O . LEU A 1 98 ? -10.703 9.867 -2.701 1 94.56 98 LEU A O 1
ATOM 752 N N . GLU A 1 99 ? -9.773 9.352 -4.598 1 92 99 GLU A N 1
ATOM 753 C CA . GLU A 1 99 ? -10.992 8.773 -5.156 1 92 99 GLU A CA 1
ATOM 754 C C . GLU A 1 99 ? -11.5 7.625 -4.293 1 92 99 GLU A C 1
ATOM 756 O O . GLU A 1 99 ? -12.711 7.473 -4.113 1 92 99 GLU A O 1
ATOM 761 N N . ILE A 1 100 ? -10.594 6.883 -3.713 1 92.44 100 ILE A N 1
ATOM 762 C CA . ILE A 1 100 ? -11.039 5.699 -2.984 1 92.44 100 ILE A CA 1
ATOM 763 C C . ILE A 1 100 ? -11.109 6.012 -1.49 1 92.44 100 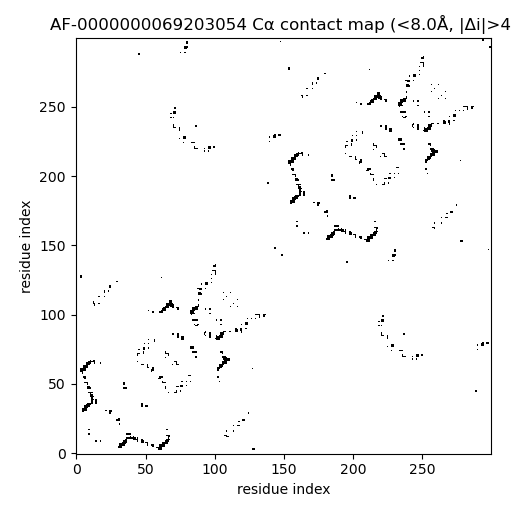ILE A C 1
ATOM 765 O O . ILE A 1 100 ? -11.273 5.105 -0.669 1 92.44 100 ILE A O 1
ATOM 769 N N . GLY A 1 101 ? -10.953 7.254 -1.149 1 93.19 101 GLY A N 1
ATOM 770 C CA . GLY A 1 101 ? -11.258 7.715 0.194 1 93.19 101 GLY A CA 1
ATOM 771 C C . GLY A 1 101 ? -10.141 7.461 1.184 1 93.19 101 GLY A C 1
ATOM 772 O O . GLY A 1 101 ? -10.391 7.238 2.369 1 93.19 101 GLY A O 1
ATOM 773 N N . CYS A 1 102 ? -8.898 7.516 0.708 1 96.06 102 CYS A N 1
ATOM 774 C CA . CYS A 1 102 ? -7.77 7.367 1.623 1 96.06 102 CYS A CA 1
ATOM 775 C C . CYS A 1 102 ? -7.711 8.531 2.605 1 96.06 102 CYS A C 1
ATOM 777 O O . CYS A 1 102 ? -7.801 9.695 2.203 1 96.06 102 CYS A O 1
ATOM 779 N N . ASN A 1 103 ? -7.57 8.148 3.854 1 95.94 103 ASN A N 1
ATOM 780 C CA . ASN A 1 103 ? -7.363 9.188 4.863 1 95.94 103 ASN A CA 1
ATOM 781 C C . ASN A 1 103 ? -5.887 9.328 5.223 1 95.94 103 ASN A C 1
ATOM 783 O O . ASN A 1 103 ? -5.504 10.258 5.93 1 95.94 103 ASN A O 1
ATOM 787 N N . VAL A 1 104 ? -5.055 8.461 4.719 1 97.75 104 VAL A N 1
ATOM 788 C CA . VAL A 1 104 ? -3.604 8.531 4.84 1 97.75 104 VAL A CA 1
ATOM 789 C C . VAL A 1 104 ? -2.955 8.227 3.494 1 97.75 104 VAL A C 1
ATOM 791 O O . VAL A 1 104 ? -3.443 7.375 2.742 1 97.75 104 VAL A O 1
ATOM 794 N N . ILE A 1 105 ? -1.838 8.891 3.16 1 98.5 105 ILE A N 1
ATOM 795 C CA . ILE A 1 105 ? -0.992 8.484 2.043 1 98.5 105 ILE A CA 1
ATOM 796 C C . ILE A 1 105 ? 0.432 8.242 2.535 1 98.5 105 ILE A C 1
ATOM 798 O O . ILE A 1 105 ? 0.836 8.773 3.572 1 98.5 105 ILE A O 1
ATOM 802 N N . SER A 1 106 ? 1.124 7.457 1.801 1 98.75 106 SER A N 1
ATOM 803 C CA . SER A 1 106 ? 2.539 7.219 2.064 1 98.75 106 SER A CA 1
ATOM 804 C C . SER A 1 106 ? 3.361 7.297 0.781 1 98.75 106 SER A C 1
ATOM 806 O O . SER A 1 106 ? 2.84 7.062 -0.311 1 98.75 106 SER A O 1
ATOM 808 N N . PHE A 1 107 ? 4.602 7.695 0.889 1 98.06 107 PHE A N 1
ATOM 809 C CA . PHE A 1 107 ? 5.555 7.637 -0.212 1 98.06 107 PHE A CA 1
ATOM 810 C C . PHE A 1 107 ? 6.988 7.625 0.313 1 98.06 107 PHE A C 1
ATOM 812 O O . PHE A 1 107 ? 7.219 7.82 1.508 1 98.06 107 PHE A O 1
ATOM 819 N N . GLY A 1 108 ? 7.898 7.305 -0.58 1 97.31 108 GLY A N 1
ATOM 820 C CA . GLY A 1 108 ? 9.273 7.066 -0.171 1 97.31 108 GLY A CA 1
ATOM 821 C C . GLY A 1 108 ? 10.18 8.258 -0.413 1 97.31 108 GLY A C 1
ATOM 822 O O . GLY A 1 108 ? 10.203 8.82 -1.511 1 97.31 108 GLY A O 1
ATOM 823 N N . ALA A 1 109 ? 11 8.523 0.584 1 97.62 109 ALA A N 1
ATOM 824 C CA . ALA A 1 109 ? 11.969 9.609 0.449 1 97.62 109 ALA A CA 1
ATOM 825 C C . ALA A 1 109 ? 13.078 9.227 -0.529 1 97.62 109 ALA A C 1
ATOM 827 O O . ALA A 1 109 ? 13.695 10.102 -1.146 1 97.62 109 ALA A O 1
ATOM 828 N N . ARG A 1 110 ? 13.312 7.961 -0.728 1 95.75 110 ARG A N 1
ATOM 829 C CA . ARG A 1 110 ? 14.375 7.504 -1.617 1 95.75 110 ARG A CA 1
ATOM 830 C C . ARG A 1 110 ? 13.828 7.207 -3.012 1 95.75 110 ARG A C 1
ATOM 832 O O . ARG A 1 110 ? 14.602 7.035 -3.959 1 95.75 110 ARG A O 1
ATOM 839 N N . THR A 1 111 ? 12.492 7.18 -3.148 1 94.94 111 THR A N 1
ATOM 840 C CA . THR A 1 111 ? 11.93 6.727 -4.418 1 94.94 111 THR A CA 1
ATOM 841 C C . THR A 1 111 ? 11.133 7.848 -5.086 1 94.94 111 THR A C 1
ATOM 843 O O . THR A 1 111 ? 10.836 7.777 -6.277 1 94.94 111 THR A O 1
ATOM 846 N N . VAL A 1 112 ? 10.75 8.859 -4.355 1 96.69 112 VAL A N 1
ATOM 847 C CA . VAL A 1 112 ? 10.008 9.992 -4.887 1 96.69 112 VAL A CA 1
ATOM 848 C C . VAL A 1 112 ? 10.828 11.266 -4.738 1 96.69 112 VAL A C 1
ATOM 850 O O . VAL A 1 112 ? 11.164 11.672 -3.621 1 96.69 112 VAL A O 1
ATOM 853 N N . GLY A 1 113 ? 11.148 11.883 -5.887 1 97.25 113 GLY A N 1
ATOM 854 C CA . GLY A 1 113 ? 11.859 13.148 -5.816 1 97.25 113 GLY A CA 1
ATOM 855 C C . GLY A 1 113 ? 11.086 14.227 -5.082 1 97.25 113 GLY A C 1
ATOM 856 O O . GLY A 1 113 ? 9.852 14.242 -5.105 1 97.25 113 GLY A O 1
ATOM 857 N N . ILE A 1 114 ? 11.82 15.18 -4.539 1 98.44 114 ILE A N 1
ATOM 858 C CA . ILE A 1 114 ? 11.25 16.156 -3.619 1 98.44 114 ILE A CA 1
ATOM 859 C C . ILE A 1 114 ? 10.227 17.016 -4.355 1 98.44 114 ILE A C 1
ATOM 861 O O . ILE A 1 114 ? 9.219 17.422 -3.779 1 98.44 114 ILE A O 1
ATOM 865 N N . GLU A 1 115 ? 10.422 17.328 -5.641 1 98.5 115 GLU A N 1
ATOM 866 C CA . GLU A 1 115 ? 9.469 18.156 -6.387 1 98.5 115 GLU A CA 1
ATOM 867 C C . GLU A 1 115 ? 8.172 17.391 -6.648 1 98.5 115 GLU A C 1
ATOM 869 O O . GLU A 1 115 ? 7.086 17.969 -6.613 1 98.5 115 GLU A O 1
ATOM 874 N N . ILE A 1 116 ? 8.312 16.125 -6.863 1 98.12 116 ILE A N 1
ATOM 875 C CA . ILE A 1 116 ? 7.133 15.281 -7.027 1 98.12 116 ILE A CA 1
ATOM 876 C C . ILE A 1 116 ? 6.402 15.148 -5.695 1 98.12 116 ILE A C 1
ATOM 878 O O . ILE A 1 116 ? 5.172 15.195 -5.645 1 98.12 116 ILE A O 1
ATOM 882 N N . ALA A 1 117 ? 7.172 15.039 -4.641 1 98.5 117 ALA A N 1
ATOM 883 C CA . ALA A 1 117 ? 6.586 14.938 -3.309 1 98.5 117 ALA A CA 1
ATOM 884 C C . ALA A 1 117 ? 5.777 16.188 -2.973 1 98.5 117 ALA A C 1
ATOM 886 O O . ALA A 1 117 ? 4.691 16.094 -2.393 1 98.5 117 ALA A O 1
ATOM 887 N N . LYS A 1 118 ? 6.309 17.312 -3.354 1 98.56 118 LYS A N 1
ATOM 888 C CA . LYS A 1 118 ? 5.578 18.562 -3.158 1 98.56 118 LYS A CA 1
ATOM 889 C C . LYS A 1 118 ? 4.242 18.531 -3.893 1 98.56 118 LYS A C 1
ATOM 891 O O . LYS A 1 118 ? 3.213 18.922 -3.338 1 98.56 118 LYS A O 1
ATOM 896 N N . GLN A 1 119 ? 4.238 18.031 -5.09 1 97.81 119 GLN A N 1
ATOM 897 C CA . GLN A 1 119 ? 3.01 17.922 -5.871 1 97.81 119 GLN A CA 1
ATOM 898 C C . GLN A 1 119 ? 2.027 16.953 -5.219 1 97.81 119 GLN A C 1
ATOM 900 O O . GLN A 1 119 ? 0.823 17.219 -5.18 1 97.81 119 GLN A O 1
ATOM 905 N N . ILE A 1 120 ? 2.514 15.867 -4.75 1 97.69 120 ILE A N 1
ATOM 906 C CA . ILE A 1 120 ? 1.695 14.859 -4.074 1 97.69 120 ILE A CA 1
ATOM 907 C C . ILE A 1 120 ? 1.022 15.484 -2.854 1 97.69 120 ILE A C 1
ATOM 909 O O . ILE A 1 120 ? -0.197 15.391 -2.693 1 97.69 120 ILE A O 1
ATOM 913 N N . VAL A 1 121 ? 1.817 16.172 -2.057 1 97.56 121 VAL A N 1
ATOM 914 C CA . VAL A 1 121 ? 1.318 16.766 -0.821 1 97.56 121 VAL A CA 1
ATOM 915 C C . VAL A 1 121 ? 0.29 17.844 -1.146 1 97.56 121 VAL A C 1
ATOM 917 O O . VAL A 1 121 ? -0.79 17.891 -0.553 1 97.56 121 VAL A O 1
ATOM 920 N N . ASP A 1 122 ? 0.565 18.625 -2.15 1 96.44 122 ASP A N 1
ATOM 921 C CA . ASP A 1 122 ? -0.371 19.656 -2.578 1 96.44 122 ASP A CA 1
ATOM 922 C C . ASP A 1 122 ? -1.691 19.047 -3.041 1 96.44 122 ASP A C 1
ATOM 924 O O . ASP A 1 122 ? -2.766 19.531 -2.67 1 96.44 122 ASP A O 1
ATOM 928 N N . THR A 1 123 ? -1.578 18.094 -3.816 1 95.31 123 THR A N 1
ATOM 929 C CA . THR A 1 123 ? -2.762 17.438 -4.363 1 95.31 123 THR A CA 1
ATOM 930 C C . THR A 1 123 ? -3.6 16.812 -3.248 1 95.31 123 THR A C 1
ATOM 932 O O . THR A 1 123 ? -4.82 16.984 -3.215 1 95.31 123 THR A O 1
ATOM 935 N N . PHE A 1 124 ? -2.986 16.156 -2.355 1 96.06 124 PHE A N 1
ATOM 936 C CA . PHE A 1 124 ? -3.672 15.461 -1.271 1 96.06 124 PHE A CA 1
ATOM 937 C C . PHE A 1 124 ? -4.324 16.453 -0.318 1 96.06 124 PHE A C 1
ATOM 939 O O . PHE A 1 124 ? -5.477 16.281 0.081 1 96.06 124 PHE A O 1
ATOM 946 N N . LEU A 1 125 ? -3.656 17.547 -0.025 1 94.25 125 LEU A N 1
ATOM 947 C CA . LEU A 1 125 ? -4.121 18.484 0.99 1 94.25 125 LEU A CA 1
ATOM 948 C C . LEU A 1 125 ? -5.152 19.453 0.408 1 94.25 125 LEU A C 1
ATOM 950 O O . LEU A 1 125 ? -6.039 19.922 1.124 1 94.25 125 LEU A O 1
ATOM 954 N N . SER A 1 126 ? -5.094 19.703 -0.844 1 90.81 126 SER A N 1
ATOM 955 C CA . SER A 1 126 ? -6.031 20.641 -1.457 1 90.81 126 SER A CA 1
ATOM 956 C C . SER A 1 126 ? -7.391 19.984 -1.687 1 90.81 126 SER A C 1
ATOM 958 O O . SER A 1 126 ? -8.375 20.672 -1.979 1 90.81 126 SER A O 1
ATOM 960 N N . ASN A 1 127 ? -7.547 18.688 -1.557 1 81.88 127 ASN A N 1
ATOM 961 C CA . ASN A 1 127 ? -8.797 17.953 -1.767 1 81.88 127 ASN A CA 1
ATOM 962 C C . ASN A 1 127 ? -9.32 17.375 -0.463 1 81.88 127 ASN A C 1
ATOM 964 O O . ASN A 1 127 ? -10.078 16.391 -0.481 1 81.88 127 ASN A O 1
ATOM 968 N N . GLN A 1 128 ? -8.93 17.797 0.656 1 64.5 128 GLN A N 1
ATOM 969 C CA . GLN A 1 128 ? -9.156 17.25 1.986 1 64.5 128 GLN A CA 1
ATOM 970 C C . GLN A 1 128 ? -10.648 17.203 2.32 1 64.5 128 GLN A C 1
ATOM 972 O O . GLN A 1 128 ? -11.078 16.391 3.146 1 64.5 128 GLN A O 1
ATOM 977 N N . ASN A 1 129 ? -11.328 18.125 1.812 1 62.81 129 ASN A N 1
ATOM 978 C CA . ASN A 1 129 ? -12.758 18.172 2.1 1 62.81 129 ASN A CA 1
ATOM 979 C C . ASN A 1 129 ? -13.523 17.125 1.28 1 62.81 129 ASN A C 1
ATOM 981 O O . ASN A 1 129 ? -14.742 17.203 1.162 1 62.81 129 ASN A O 1
ATOM 985 N N . ARG A 1 130 ? -12.773 16.219 0.87 1 62 130 ARG A N 1
ATOM 986 C CA . ARG A 1 130 ? -13.414 15.297 -0.068 1 62 130 ARG A CA 1
ATOM 987 C C . ARG A 1 130 ? -14.297 14.297 0.665 1 62 130 ARG A C 1
ATOM 989 O O . ARG A 1 130 ? -14.07 14 1.842 1 62 130 ARG A O 1
ATOM 996 N N . ALA A 1 131 ? -15.359 14.023 0.021 1 58.28 131 ALA A N 1
ATOM 997 C CA . ALA A 1 131 ? -16.344 13.055 0.493 1 58.28 131 ALA A CA 1
ATOM 998 C C . ALA A 1 131 ? -15.695 11.688 0.725 1 58.28 131 ALA A C 1
ATOM 1000 O O . ALA A 1 131 ? -14.789 11.289 -0.011 1 58.28 131 ALA A O 1
ATOM 1001 N N . LYS A 1 132 ? -15.945 11.211 1.883 1 72.81 132 LYS A N 1
ATOM 1002 C CA . LYS A 1 132 ? -15.695 9.805 2.164 1 72.81 132 LYS A CA 1
ATOM 1003 C C . LYS A 1 132 ? -16.312 8.906 1.089 1 72.81 132 LYS A C 1
ATOM 1005 O O . LYS A 1 132 ? -17.312 9.266 0.474 1 72.81 132 LYS A O 1
ATOM 1010 N N . ASN A 1 133 ? -15.555 7.957 0.669 1 83.88 133 ASN A N 1
ATOM 1011 C CA . ASN A 1 133 ? -16.109 6.926 -0.195 1 83.88 133 ASN A CA 1
ATOM 1012 C C . ASN A 1 133 ? -16.75 5.797 0.617 1 83.88 133 ASN A C 1
ATOM 1014 O O . ASN A 1 133 ? -16.078 4.824 0.965 1 83.88 133 ASN A O 1
ATOM 1018 N N . HIS A 1 134 ? -17.984 5.949 0.798 1 87.44 134 HIS A N 1
ATOM 1019 C CA . HIS A 1 134 ? -18.719 5.059 1.698 1 87.44 134 HIS A CA 1
ATOM 1020 C C . HIS A 1 134 ? -18.766 3.637 1.146 1 87.44 134 HIS A C 1
ATOM 1022 O O . HIS A 1 134 ? -18.766 2.67 1.909 1 87.44 134 HIS A O 1
ATOM 1028 N N . GLU A 1 135 ? -18.766 3.555 -0.111 1 88.62 135 GLU A N 1
ATOM 1029 C CA . GLU A 1 135 ? -18.797 2.23 -0.725 1 88.62 135 GLU A CA 1
ATOM 1030 C C . GLU A 1 135 ? -17.516 1.462 -0.438 1 88.62 135 GLU A C 1
ATOM 1032 O O . GLU A 1 135 ? -17.562 0.31 -0.001 1 88.62 135 GLU A O 1
ATOM 1037 N N . VAL A 1 136 ? -16.422 2.096 -0.578 1 88.5 136 VAL A N 1
ATOM 1038 C CA . VAL A 1 136 ? -15.125 1.468 -0.323 1 88.5 136 VAL A CA 1
ATOM 1039 C C . VAL A 1 136 ? -14.977 1.168 1.168 1 88.5 136 VAL A C 1
ATOM 1041 O O . VAL A 1 136 ? -14.5 0.097 1.549 1 88.5 136 VAL A O 1
ATOM 1044 N N . GLU A 1 137 ? -15.453 2.061 1.969 1 90.69 137 GLU A N 1
ATOM 1045 C CA . GLU A 1 137 ? -15.398 1.859 3.414 1 90.69 137 GLU A CA 1
ATOM 1046 C C . GLU A 1 137 ? -16.188 0.619 3.828 1 90.69 137 GLU A C 1
ATOM 1048 O O . GLU A 1 137 ? -15.719 -0.168 4.656 1 90.69 137 GLU A O 1
ATOM 1053 N N . LYS A 1 138 ? -17.297 0.47 3.221 1 92.31 138 LYS A N 1
ATOM 1054 C CA . LYS A 1 138 ? -18.141 -0.678 3.541 1 92.31 138 LYS A CA 1
ATOM 1055 C C . LYS A 1 138 ? -17.484 -1.983 3.107 1 92.31 138 LYS A C 1
ATOM 1057 O O . LYS A 1 138 ? -17.562 -2.988 3.816 1 92.31 138 LYS A O 1
ATOM 1062 N N . GLU A 1 139 ? -16.859 -1.955 2.02 1 92.12 139 GLU A N 1
ATOM 1063 C CA . GLU A 1 139 ? -16.172 -3.146 1.529 1 92.12 139 GLU A CA 1
ATOM 1064 C C . GLU A 1 139 ? -15.008 -3.527 2.439 1 92.12 139 GLU A C 1
ATOM 1066 O O . GLU A 1 139 ? -14.844 -4.699 2.785 1 92.12 139 GLU A O 1
ATOM 1071 N N . ILE A 1 140 ? -14.281 -2.531 2.812 1 93 140 ILE A N 1
ATOM 1072 C CA . ILE A 1 140 ? -13.148 -2.768 3.707 1 93 140 ILE A CA 1
ATOM 1073 C C . ILE A 1 140 ? -13.656 -3.311 5.043 1 93 140 ILE A C 1
ATOM 1075 O O . ILE A 1 140 ? -13.109 -4.281 5.57 1 93 140 ILE A O 1
ATOM 1079 N N . GLN A 1 141 ? -14.672 -2.74 5.504 1 91.44 141 GLN A N 1
ATOM 1080 C CA . GLN A 1 141 ? -15.242 -3.197 6.77 1 91.44 141 GLN A CA 1
ATOM 1081 C C . GLN A 1 141 ? -15.688 -4.652 6.68 1 91.44 141 GLN A C 1
ATOM 1083 O O . GLN A 1 141 ? -15.492 -5.43 7.613 1 91.44 141 GLN A O 1
ATOM 1088 N N . SER A 1 142 ? -16.266 -4.977 5.598 1 92.94 142 SER A N 1
ATOM 1089 C CA . SER A 1 142 ? -16.734 -6.348 5.398 1 92.94 142 SER A CA 1
ATOM 1090 C C . SER A 1 142 ? -15.562 -7.328 5.422 1 92.94 142 SER A C 1
ATOM 1092 O O . SER A 1 142 ? -15.656 -8.398 6.02 1 92.94 142 SER A O 1
ATOM 1094 N N . ILE A 1 143 ? -14.516 -6.961 4.859 1 91.62 143 ILE A N 1
ATOM 1095 C CA . ILE A 1 143 ? -13.336 -7.82 4.789 1 91.62 143 ILE A CA 1
ATOM 1096 C C . ILE A 1 143 ? -12.695 -7.934 6.172 1 91.62 143 ILE A C 1
ATOM 1098 O O . ILE A 1 143 ? -12.273 -9.016 6.578 1 91.62 143 ILE A O 1
ATOM 1102 N N . GLU A 1 144 ? -12.609 -6.797 6.824 1 92.56 144 GLU A N 1
ATOM 1103 C CA . GLU A 1 144 ? -12.07 -6.805 8.18 1 92.56 144 GLU A CA 1
ATOM 1104 C C . GLU A 1 144 ? -12.875 -7.719 9.094 1 92.56 144 GLU A C 1
ATOM 1106 O O . GLU A 1 144 ? -12.312 -8.492 9.867 1 92.56 144 GLU A O 1
ATOM 1111 N N . GLU A 1 145 ? -14.195 -7.66 8.977 1 91.25 145 GLU A N 1
ATOM 1112 C CA . GLU A 1 145 ? -15.062 -8.523 9.766 1 91.25 145 GLU A CA 1
ATOM 1113 C C . GLU A 1 145 ? -14.852 -9.992 9.398 1 91.25 145 GLU A C 1
ATOM 1115 O O . GLU A 1 145 ? -14.812 -10.859 10.281 1 91.25 145 GLU A O 1
ATOM 1120 N N . LEU A 1 146 ? -14.719 -10.227 8.18 1 89.88 146 LEU A N 1
ATOM 1121 C CA . LEU A 1 146 ? -14.57 -11.594 7.68 1 89.88 146 LEU A CA 1
ATOM 1122 C C . LEU A 1 146 ? -13.258 -12.203 8.156 1 89.88 146 LEU A C 1
ATOM 1124 O O . LEU A 1 146 ? -13.195 -13.391 8.461 1 89.88 146 LEU A O 1
ATOM 1128 N N . THR A 1 147 ? -12.242 -11.367 8.281 1 90.38 147 THR A N 1
ATOM 1129 C CA . THR A 1 147 ? -10.922 -11.961 8.461 1 90.38 147 THR A CA 1
ATOM 1130 C C . THR A 1 147 ? -10.445 -11.773 9.898 1 90.38 147 THR A C 1
ATOM 1132 O O . THR A 1 147 ? -9.609 -12.547 10.383 1 90.38 147 THR A O 1
ATOM 1135 N N . TYR A 1 148 ? -10.953 -10.789 10.555 1 88.94 148 TYR A N 1
ATOM 1136 C CA . TYR A 1 148 ? -10.555 -10.555 11.938 1 88.94 148 TYR A CA 1
ATOM 1137 C C . TYR A 1 148 ? -11.664 -10.969 12.898 1 88.94 148 TYR A C 1
ATOM 1139 O O . TYR A 1 148 ? -11.422 -11.133 14.102 1 88.94 148 TYR A O 1
ATOM 1147 N N . GLY A 1 149 ? -12.836 -10.914 12.375 1 76.25 149 GLY A N 1
ATOM 1148 C CA . GLY A 1 149 ? -13.969 -11.195 13.234 1 76.25 149 GLY A CA 1
ATOM 1149 C C . GLY A 1 149 ? -14.031 -12.641 13.688 1 76.25 149 GLY A C 1
ATOM 1150 O O . GLY A 1 149 ? -13.57 -13.539 12.984 1 76.25 149 GLY A O 1
ATOM 1151 N N . LYS A 1 150 ? -14.023 -12.938 15.062 1 55.5 150 LYS A N 1
ATOM 1152 C CA . LYS A 1 150 ? -14.375 -14.195 15.719 1 55.5 150 LYS A CA 1
ATOM 1153 C C . LYS A 1 150 ? -15.836 -14.547 15.492 1 55.5 150 LYS A C 1
ATOM 1155 O O . LYS A 1 150 ? -16.703 -13.672 15.492 1 55.5 150 LYS A O 1
ATOM 1160 N N . MET B 1 1 ? 11.023 -31.078 -5.336 1 41.88 1 MET B N 1
ATOM 1161 C CA . MET B 1 1 ? 11.312 -29.969 -4.438 1 41.88 1 MET B CA 1
ATOM 1162 C C . MET B 1 1 ? 10.086 -29.078 -4.258 1 41.88 1 MET B C 1
ATOM 1164 O O . MET B 1 1 ? 9.406 -28.75 -5.234 1 41.88 1 MET B O 1
ATOM 1168 N N . ASN B 1 2 ? 9.266 -29.078 -3.211 1 54.19 2 ASN B N 1
ATOM 1169 C CA . ASN B 1 2 ? 7.902 -28.578 -3.037 1 54.19 2 ASN B CA 1
ATOM 1170 C C . ASN B 1 2 ? 7.785 -27.109 -3.402 1 54.19 2 ASN B C 1
ATOM 1172 O O . ASN B 1 2 ? 8.289 -26.25 -2.684 1 54.19 2 ASN B O 1
ATOM 1176 N N . GLN B 1 3 ? 7.66 -26.766 -4.766 1 76.5 3 GLN B N 1
ATOM 1177 C CA . GLN B 1 3 ? 7.711 -25.422 -5.312 1 76.5 3 GLN B CA 1
ATOM 1178 C C . GLN B 1 3 ? 6.582 -24.547 -4.762 1 76.5 3 GLN B C 1
ATOM 1180 O O . GLN B 1 3 ? 5.457 -25.031 -4.594 1 76.5 3 GLN B O 1
ATOM 1185 N N . ILE B 1 4 ? 6.855 -23.406 -4.238 1 87 4 ILE B N 1
ATOM 1186 C CA . ILE B 1 4 ? 5.875 -22.469 -3.691 1 87 4 ILE B CA 1
ATOM 1187 C C . ILE B 1 4 ? 4.844 -22.109 -4.762 1 87 4 ILE B C 1
ATOM 1189 O O . ILE B 1 4 ? 5.191 -21.922 -5.926 1 87 4 ILE B O 1
ATOM 1193 N N . LYS B 1 5 ? 3.535 -22.281 -4.457 1 93.62 5 LYS B N 1
ATOM 1194 C CA . LYS B 1 5 ? 2.473 -21.875 -5.371 1 93.62 5 LYS B CA 1
ATOM 1195 C C . LYS B 1 5 ? 2.451 -20.359 -5.53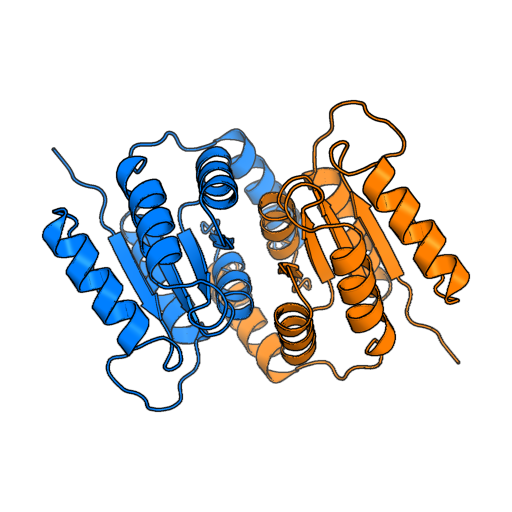5 1 93.62 5 LYS B C 1
ATOM 1197 O O . LYS B 1 5 ? 2.781 -19.625 -4.602 1 93.62 5 LYS B O 1
ATOM 1202 N N . ILE B 1 6 ? 2.094 -20 -6.762 1 96.44 6 ILE B N 1
ATOM 1203 C CA . ILE B 1 6 ? 2.033 -18.578 -7.102 1 96.44 6 ILE B CA 1
ATOM 1204 C C . ILE B 1 6 ? 0.666 -18.25 -7.691 1 96.44 6 ILE B C 1
ATOM 1206 O O . ILE B 1 6 ? 0.189 -18.938 -8.594 1 96.44 6 ILE B O 1
ATOM 1210 N N . PHE B 1 7 ? 0.031 -17.219 -7.164 1 98 7 PHE B N 1
ATOM 1211 C CA . PHE B 1 7 ? -1.264 -16.766 -7.656 1 98 7 PHE B CA 1
ATOM 1212 C C . PHE B 1 7 ? -1.174 -15.344 -8.172 1 98 7 PHE B C 1
ATOM 1214 O O . PHE B 1 7 ? -0.477 -14.508 -7.594 1 98 7 PHE B O 1
ATOM 1221 N N . ILE B 1 8 ? -1.891 -15.078 -9.273 1 98.69 8 ILE B N 1
ATOM 1222 C CA . ILE B 1 8 ? -1.984 -13.719 -9.789 1 98.69 8 ILE B CA 1
ATOM 1223 C C . ILE B 1 8 ? -3.453 -13.328 -9.953 1 98.69 8 ILE B C 1
ATOM 1225 O O . ILE B 1 8 ? -4.277 -14.156 -10.352 1 98.69 8 ILE B O 1
ATOM 1229 N N . GLY B 1 9 ? -3.797 -12.172 -9.531 1 98.56 9 GLY B N 1
ATOM 1230 C CA . GLY B 1 9 ? -5.121 -11.602 -9.711 1 98.56 9 GLY B CA 1
ATOM 1231 C C . GLY B 1 9 ? -5.094 -10.172 -10.234 1 98.56 9 GLY B C 1
ATOM 1232 O O . GLY B 1 9 ? -4.188 -9.406 -9.898 1 98.56 9 GLY B O 1
ATOM 1233 N N . ASN B 1 10 ? -6.07 -9.82 -11.031 1 97.69 10 ASN B N 1
ATOM 1234 C CA . ASN B 1 10 ? -6.203 -8.492 -11.625 1 97.69 10 ASN B CA 1
ATOM 1235 C C . ASN B 1 10 ? -7.664 -8.133 -11.875 1 97.69 10 ASN B C 1
ATOM 1237 O O . ASN B 1 10 ? -8.508 -9.016 -12.008 1 97.69 10 ASN B O 1
ATOM 1241 N N . ASP B 1 11 ? -7.934 -6.828 -11.93 1 95.31 11 ASP B N 1
ATOM 1242 C CA . ASP B 1 11 ? -9.227 -6.379 -12.445 1 95.31 11 ASP B CA 1
ATOM 1243 C C . ASP B 1 11 ? -9.156 -6.102 -13.945 1 95.31 11 ASP B C 1
ATOM 1245 O O . ASP B 1 11 ? -8.18 -6.469 -14.602 1 95.31 11 ASP B O 1
ATOM 1249 N N . HIS B 1 12 ? -10.172 -5.539 -14.477 1 94.75 12 HIS B N 1
ATOM 1250 C CA . HIS B 1 12 ? -10.344 -5.371 -15.914 1 94.75 12 HIS B CA 1
ATOM 1251 C C . HIS B 1 12 ? -9.289 -4.422 -16.484 1 94.75 12 HIS B C 1
ATOM 1253 O O . HIS B 1 12 ? -8.984 -4.477 -17.672 1 94.75 12 HIS B O 1
ATOM 1259 N N . ALA B 1 13 ? -8.781 -3.598 -15.664 1 93 13 ALA B N 1
ATOM 1260 C CA . ALA B 1 13 ? -7.828 -2.6 -16.141 1 93 13 ALA B CA 1
ATOM 1261 C C . ALA B 1 13 ? -6.512 -3.252 -16.547 1 93 13 ALA B C 1
ATOM 1263 O O . ALA B 1 13 ? -5.68 -2.625 -17.219 1 93 13 ALA B O 1
ATOM 1264 N N . ALA B 1 14 ? -6.301 -4.527 -16.234 1 96.44 14 ALA B N 1
ATOM 1265 C CA . ALA B 1 14 ? -4.969 -5.109 -16.375 1 96.44 14 ALA B CA 1
ATOM 1266 C C . ALA B 1 14 ? -5.027 -6.406 -17.188 1 96.44 14 ALA B C 1
ATOM 1268 O O . ALA B 1 14 ? -4.117 -7.234 -17.109 1 96.44 14 ALA B O 1
ATOM 1269 N N . LEU B 1 15 ? -6.047 -6.652 -17.969 1 96.5 15 LEU B N 1
ATOM 1270 C CA . LEU B 1 15 ? -6.238 -7.945 -18.609 1 96.5 15 LEU B CA 1
ATOM 1271 C C . LEU B 1 15 ? -5.062 -8.273 -19.531 1 96.5 15 LEU B C 1
ATOM 1273 O O . LEU B 1 15 ? -4.375 -9.273 -19.328 1 96.5 15 LEU B O 1
ATOM 1277 N N . ASP B 1 16 ? -4.816 -7.445 -20.578 1 97.06 16 ASP B N 1
ATOM 1278 C CA . ASP B 1 16 ? -3.74 -7.703 -21.516 1 97.06 16 ASP B CA 1
ATOM 1279 C C . ASP B 1 16 ? -2.379 -7.668 -20.828 1 97.06 16 ASP B C 1
ATOM 1281 O O . ASP B 1 16 ? -1.491 -8.461 -21.156 1 97.06 16 ASP B O 1
ATOM 1285 N N . TYR B 1 17 ? -2.275 -6.809 -19.953 1 98.12 17 TYR B N 1
ATOM 1286 C CA . TYR B 1 17 ? -1.07 -6.629 -19.156 1 98.12 17 TYR B CA 1
ATOM 1287 C C . TYR B 1 17 ? -0.736 -7.902 -18.391 1 98.12 17 TYR B C 1
ATOM 1289 O O . TYR B 1 17 ? 0.377 -8.422 -18.484 1 98.12 17 TYR B O 1
ATOM 1297 N N . LYS B 1 18 ? -1.72 -8.453 -17.703 1 98.12 18 LYS B N 1
ATOM 1298 C CA . LYS B 1 18 ? -1.558 -9.695 -16.953 1 98.12 18 LYS B CA 1
ATOM 1299 C C . LYS B 1 18 ? -1.247 -10.859 -17.891 1 98.12 18 LYS B C 1
ATOM 1301 O O . LYS B 1 18 ? -0.386 -11.688 -17.578 1 98.12 18 LYS B O 1
ATOM 1306 N N . ASN B 1 19 ? -1.879 -10.945 -19.031 1 98.12 19 ASN B N 1
ATOM 1307 C CA . ASN B 1 19 ? -1.63 -12.031 -19.969 1 98.12 19 ASN B CA 1
ATOM 1308 C C . ASN B 1 19 ? -0.189 -12.016 -20.484 1 98.12 19 ASN B C 1
ATOM 1310 O O . ASN B 1 19 ? 0.438 -13.07 -20.594 1 98.12 19 ASN B O 1
ATOM 1314 N N . THR B 1 20 ? 0.262 -10.859 -20.766 1 98.38 20 THR B N 1
ATOM 1315 C CA . THR B 1 20 ? 1.649 -10.711 -21.188 1 98.38 20 THR B CA 1
ATOM 1316 C C . THR B 1 20 ? 2.604 -11.195 -20.109 1 98.38 20 THR B C 1
ATOM 1318 O O . THR B 1 20 ? 3.568 -11.906 -20.391 1 98.38 20 THR B O 1
ATOM 1321 N N . LEU B 1 21 ? 2.344 -10.852 -18.875 1 98.31 21 LEU B N 1
ATOM 1322 C CA . LEU B 1 21 ? 3.182 -11.273 -17.75 1 98.31 21 LEU B CA 1
ATOM 1323 C C . LEU B 1 21 ? 3.129 -12.789 -17.562 1 98.31 21 LEU B C 1
ATOM 1325 O O . LEU B 1 21 ? 4.145 -13.414 -17.266 1 98.31 21 LEU B O 1
ATOM 1329 N N . LEU B 1 22 ? 1.952 -13.375 -17.719 1 98.25 22 LEU B N 1
ATOM 1330 C CA . LEU B 1 22 ? 1.801 -14.82 -17.578 1 98.25 22 LEU B CA 1
ATOM 1331 C C . LEU B 1 22 ? 2.602 -15.562 -18.641 1 98.25 22 LEU B C 1
ATOM 1333 O O . LEU B 1 22 ? 3.264 -16.562 -18.344 1 98.25 22 LEU B O 1
ATOM 1337 N N . GLU B 1 23 ? 2.521 -15.031 -19.859 1 98.12 23 GLU B N 1
ATOM 1338 C CA . GLU B 1 23 ? 3.299 -15.641 -20.938 1 98.12 23 GLU B CA 1
ATOM 1339 C C . GLU B 1 23 ? 4.797 -15.539 -20.656 1 98.12 23 GLU B C 1
ATOM 1341 O O . GLU B 1 23 ? 5.531 -16.516 -20.828 1 98.12 23 GLU B O 1
ATOM 1346 N N . TYR B 1 24 ? 5.195 -14.383 -20.312 1 98.31 24 TYR B N 1
ATOM 1347 C CA . TYR B 1 24 ? 6.594 -14.141 -19.953 1 98.31 24 TYR B CA 1
ATOM 1348 C C . TYR B 1 24 ? 7.051 -15.094 -18.859 1 98.31 24 TYR B C 1
ATOM 1350 O O . TYR B 1 24 ? 8.109 -15.719 -18.969 1 98.31 24 TYR B O 1
ATOM 1358 N N . SER B 1 25 ? 6.297 -15.18 -17.75 1 97.06 25 SER B N 1
ATOM 1359 C CA . SER B 1 25 ? 6.641 -16 -16.609 1 97.06 25 SER B CA 1
ATOM 1360 C C . SER B 1 25 ? 6.68 -17.484 -16.969 1 97.06 25 SER B C 1
ATOM 1362 O O . SER B 1 25 ? 7.543 -18.219 -16.484 1 97.06 25 SER B O 1
ATOM 1364 N N . LYS B 1 26 ? 5.766 -17.891 -17.828 1 96.75 26 LYS B N 1
ATOM 1365 C CA . LYS B 1 26 ? 5.738 -19.266 -18.281 1 96.75 26 LYS B CA 1
ATOM 1366 C C . LYS B 1 26 ? 7.016 -19.625 -19.031 1 96.75 26 LYS B C 1
ATOM 1368 O O . LYS B 1 26 ? 7.578 -20.703 -18.828 1 96.75 26 LYS B O 1
ATOM 1373 N N . LYS B 1 27 ? 7.445 -18.766 -19.859 1 97.19 27 LYS B N 1
ATOM 1374 C CA . LYS B 1 27 ? 8.68 -18.969 -20.625 1 97.19 27 LYS B CA 1
ATOM 1375 C C . LYS B 1 27 ? 9.883 -19.078 -19.688 1 97.19 27 LYS B C 1
ATOM 1377 O O . LYS B 1 27 ? 10.867 -19.75 -20.016 1 97.19 27 LYS B O 1
ATOM 1382 N N . LYS B 1 28 ? 9.789 -18.5 -18.562 1 95.12 28 LYS B N 1
ATOM 1383 C CA . LYS B 1 28 ? 10.875 -18.531 -17.578 1 95.12 28 LYS B CA 1
ATOM 1384 C C . LYS B 1 28 ? 10.758 -19.75 -16.672 1 95.12 28 LYS B C 1
ATOM 1386 O O . LYS B 1 28 ? 11.633 -19.984 -15.828 1 95.12 28 LYS B O 1
ATOM 1391 N N . GLY B 1 29 ? 9.633 -20.469 -16.703 1 94.06 29 GLY B N 1
ATOM 1392 C CA . GLY B 1 29 ? 9.477 -21.703 -15.961 1 94.06 29 GLY B CA 1
ATOM 1393 C C . GLY B 1 29 ? 8.633 -21.531 -14.711 1 94.06 29 GLY B C 1
ATOM 1394 O O . GLY B 1 29 ? 8.562 -22.438 -13.875 1 94.06 29 GLY B O 1
ATOM 1395 N N . TYR B 1 30 ? 8.039 -20.312 -14.57 1 93.19 30 TYR B N 1
ATOM 1396 C CA . TYR B 1 30 ? 7.156 -20.125 -13.43 1 93.19 30 TYR B CA 1
ATOM 1397 C C . TYR B 1 30 ? 5.746 -20.609 -13.734 1 93.19 30 TYR B C 1
ATOM 1399 O O . TYR B 1 30 ? 5.219 -20.359 -14.82 1 93.19 30 TYR B O 1
ATOM 1407 N N . ASP B 1 31 ? 5.203 -21.375 -12.844 1 92.19 31 ASP B N 1
ATOM 1408 C CA . ASP B 1 31 ? 3.809 -21.797 -12.93 1 92.19 31 ASP B CA 1
ATOM 1409 C C . ASP B 1 31 ? 2.92 -20.922 -12.039 1 92.19 31 ASP B C 1
ATOM 1411 O O . ASP B 1 31 ? 2.887 -21.109 -10.82 1 92.19 31 ASP B O 1
ATOM 1415 N N . ILE B 1 32 ? 2.203 -19.969 -12.641 1 96.81 32 ILE B N 1
ATOM 1416 C CA . ILE B 1 32 ? 1.374 -19.016 -11.914 1 96.81 32 ILE B CA 1
ATOM 1417 C C . ILE B 1 32 ? -0.102 -19.328 -12.164 1 96.81 32 ILE B C 1
ATOM 1419 O O . ILE B 1 32 ? -0.538 -19.422 -13.312 1 96.81 32 ILE B O 1
ATOM 1423 N N . GLU B 1 33 ? -0.827 -19.562 -11.117 1 98 33 GLU B N 1
ATOM 1424 C CA . GLU B 1 33 ? -2.27 -19.734 -11.242 1 98 33 GLU B CA 1
ATOM 1425 C C . GLU B 1 33 ? -2.982 -18.391 -11.375 1 98 33 GLU B C 1
ATOM 1427 O O . GLU B 1 33 ? -2.812 -17.516 -10.531 1 98 33 GLU B O 1
ATOM 1432 N N . ASP B 1 34 ? -3.793 -18.312 -12.414 1 98.38 34 ASP B N 1
ATOM 1433 C CA . ASP B 1 34 ? -4.488 -17.062 -12.75 1 98.38 34 ASP B CA 1
ATOM 1434 C C . ASP B 1 34 ? -5.855 -17 -12.07 1 98.38 34 ASP B C 1
ATOM 1436 O O . ASP B 1 34 ? -6.77 -17.75 -12.438 1 98.38 34 ASP B O 1
ATOM 1440 N N . LEU B 1 35 ? -5.988 -16.078 -11.164 1 98.38 35 LEU B N 1
ATOM 1441 C CA . LEU B 1 35 ? -7.238 -15.883 -10.445 1 98.38 35 LEU B CA 1
ATOM 1442 C C . LEU B 1 35 ? -7.859 -14.539 -10.797 1 98.38 35 LEU B C 1
ATOM 1444 O O . LEU B 1 35 ? -8.672 -14 -10.039 1 98.38 35 LEU B O 1
ATOM 1448 N N . GLY B 1 36 ? -7.348 -13.945 -11.891 1 96.81 36 GLY B N 1
ATOM 1449 C CA . GLY B 1 36 ? -7.871 -12.656 -12.336 1 96.81 36 GLY B CA 1
ATOM 1450 C C . GLY B 1 36 ? -9.07 -12.789 -13.25 1 96.81 36 GLY B C 1
ATOM 1451 O O . GLY B 1 36 ? -9.609 -13.891 -13.422 1 96.81 36 GLY B O 1
ATOM 1452 N N . THR B 1 37 ? -9.547 -11.633 -13.695 1 94.88 37 THR B N 1
ATOM 1453 C CA . THR B 1 37 ? -10.625 -11.648 -14.68 1 94.88 37 THR B CA 1
ATOM 1454 C C . THR B 1 37 ? -10.094 -12.047 -16.062 1 94.88 37 THR B C 1
ATOM 1456 O O . THR B 1 37 ? -8.906 -11.898 -16.328 1 94.88 37 THR B O 1
ATOM 1459 N N . HIS B 1 38 ? -11.031 -12.523 -16.891 1 95.5 38 HIS B N 1
ATOM 1460 C CA . HIS B 1 38 ? -10.664 -12.953 -18.25 1 95.5 38 HIS B CA 1
ATOM 1461 C C . HIS B 1 38 ? -11.43 -12.172 -19.297 1 95.5 38 HIS B C 1
ATOM 1463 O O . HIS B 1 38 ? -11.469 -12.562 -20.469 1 95.5 38 HIS B O 1
ATOM 1469 N N . THR B 1 39 ? -12.062 -11.023 -18.719 1 93.81 39 THR B N 1
ATOM 1470 C CA . THR B 1 39 ? -12.789 -10.148 -19.641 1 93.81 39 THR B CA 1
ATOM 1471 C C . THR B 1 39 ? -12.469 -8.688 -19.359 1 93.81 39 THR B C 1
ATOM 1473 O O . THR B 1 39 ? -11.891 -8.359 -18.328 1 93.81 39 THR B O 1
ATOM 1476 N N . ASN B 1 40 ? -12.859 -7.902 -20.328 1 92.69 40 ASN B N 1
ATOM 1477 C CA . ASN B 1 40 ? -12.641 -6.465 -20.172 1 92.69 40 ASN B CA 1
ATOM 1478 C C . ASN B 1 40 ? -13.844 -5.777 -19.547 1 92.69 40 ASN B C 1
ATOM 1480 O O . ASN B 1 40 ? -13.875 -4.551 -19.438 1 92.69 40 ASN B O 1
ATOM 1484 N N . GLN B 1 41 ? -14.719 -6.598 -19.062 1 94.38 41 GLN B N 1
ATOM 1485 C CA . GLN B 1 41 ? -15.875 -6.02 -18.391 1 94.38 41 GLN B CA 1
ATOM 1486 C C . GLN B 1 41 ? -15.492 -5.434 -17.031 1 94.38 41 GLN B C 1
ATOM 1488 O O . GLN B 1 41 ? -14.75 -6.055 -16.281 1 94.38 41 GLN B O 1
ATOM 1493 N N . SER B 1 42 ? -16.016 -4.238 -16.828 1 93.12 42 SER B N 1
ATOM 1494 C CA . SER B 1 42 ? -15.734 -3.572 -15.57 1 93.12 42 SER B CA 1
ATOM 1495 C C . SER B 1 42 ? -16.031 -4.488 -14.383 1 93.12 42 SER B C 1
ATOM 1497 O O . SER B 1 42 ? -17.047 -5.188 -14.375 1 93.12 42 SER B O 1
ATOM 1499 N N . CYS B 1 43 ? -15.094 -4.57 -13.477 1 92.81 43 CYS B N 1
ATOM 1500 C CA . CYS B 1 43 ? -15.266 -5.391 -12.281 1 92.81 43 CYS B CA 1
ATOM 1501 C C . CYS B 1 43 ? -14.531 -4.777 -11.086 1 92.81 43 CYS B C 1
ATOM 1503 O O . CYS B 1 43 ? -13.758 -3.834 -11.25 1 92.81 43 CYS B O 1
ATOM 1505 N N . ASP B 1 44 ? -14.891 -5.273 -9.938 1 93.06 44 ASP B N 1
ATOM 1506 C CA . ASP B 1 44 ? -14.328 -4.77 -8.688 1 93.06 44 ASP B CA 1
ATOM 1507 C C . ASP B 1 44 ? -13.016 -5.473 -8.352 1 93.06 44 ASP B C 1
ATOM 1509 O O . ASP B 1 44 ? -13 -6.68 -8.109 1 93.06 44 ASP B O 1
ATOM 1513 N N . TYR B 1 45 ? -11.969 -4.656 -8.273 1 94.19 45 TYR B N 1
ATOM 1514 C CA . TYR B 1 45 ? -10.664 -5.227 -7.965 1 94.19 45 TYR B CA 1
ATOM 1515 C C . TYR B 1 45 ? -10.68 -5.906 -6.602 1 94.19 45 TYR B C 1
ATOM 1517 O O . TYR B 1 45 ? -9.836 -6.766 -6.324 1 94.19 45 TYR B O 1
ATOM 1525 N N . ASN B 1 46 ? -11.586 -5.613 -5.668 1 94.69 46 ASN B N 1
ATOM 1526 C CA . ASN B 1 46 ? -11.656 -6.188 -4.328 1 94.69 46 ASN B CA 1
ATOM 1527 C C . ASN B 1 46 ? -11.852 -7.699 -4.379 1 94.69 46 ASN B C 1
ATOM 1529 O O . ASN B 1 46 ? -11.266 -8.438 -3.582 1 94.69 46 ASN B O 1
ATOM 1533 N N . ASP B 1 47 ? -12.672 -8.172 -5.324 1 95.31 47 ASP B N 1
ATOM 1534 C CA . ASP B 1 47 ? -12.938 -9.602 -5.453 1 95.31 47 ASP B CA 1
ATOM 1535 C C . ASP B 1 47 ? -11.656 -10.367 -5.785 1 95.31 47 ASP B C 1
ATOM 1537 O O . ASP B 1 47 ? -11.398 -11.438 -5.223 1 95.31 47 ASP B O 1
ATOM 1541 N N . TYR B 1 48 ? -10.898 -9.797 -6.59 1 97.31 48 TYR B N 1
ATOM 1542 C CA . TYR B 1 48 ? -9.672 -10.461 -7.035 1 97.31 48 TYR B CA 1
ATOM 1543 C C . TYR B 1 48 ? -8.594 -10.398 -5.961 1 97.31 48 TYR B C 1
ATOM 1545 O O . TYR B 1 48 ? -7.82 -11.344 -5.801 1 97.31 48 TYR B O 1
ATOM 1553 N N . ALA B 1 49 ? -8.516 -9.234 -5.262 1 97.88 49 ALA B N 1
ATOM 1554 C CA . ALA B 1 49 ? -7.625 -9.164 -4.109 1 97.88 49 ALA B CA 1
ATOM 1555 C C . ALA B 1 49 ? -7.938 -10.273 -3.105 1 97.88 49 ALA B C 1
ATOM 1557 O O . ALA B 1 49 ? -7.039 -10.992 -2.67 1 97.88 49 ALA B O 1
ATOM 1558 N N . LEU B 1 50 ? -9.188 -10.469 -2.807 1 97.31 50 LEU B N 1
ATOM 1559 C CA . LEU B 1 50 ? -9.609 -11.43 -1.798 1 97.31 50 LEU B CA 1
ATOM 1560 C C . LEU B 1 50 ? -9.352 -12.859 -2.271 1 97.31 50 LEU B C 1
ATOM 1562 O O . LEU B 1 50 ? -8.914 -13.711 -1.49 1 97.31 50 LEU B O 1
ATOM 1566 N N . ASN B 1 51 ? -9.672 -13.094 -3.541 1 97.75 51 ASN B N 1
ATOM 1567 C CA . ASN B 1 51 ? -9.445 -14.422 -4.094 1 97.75 51 ASN B CA 1
ATOM 1568 C C . ASN B 1 51 ? -7.98 -14.836 -3.984 1 97.75 51 ASN B C 1
ATOM 1570 O O . ASN B 1 51 ? -7.672 -15.938 -3.539 1 97.75 51 ASN B O 1
ATOM 1574 N N . VAL B 1 52 ? -7.09 -13.961 -4.363 1 98.56 52 VAL B N 1
ATOM 1575 C CA . VAL B 1 52 ? -5.66 -14.242 -4.301 1 98.56 52 VAL B CA 1
ATOM 1576 C C . VAL B 1 52 ? -5.23 -14.406 -2.844 1 98.56 52 VAL B C 1
ATOM 1578 O O . VAL B 1 52 ? -4.516 -15.352 -2.504 1 98.56 52 VAL B O 1
ATOM 1581 N N . CYS B 1 53 ? -5.652 -13.492 -1.955 1 98.31 53 CYS B N 1
ATOM 1582 C CA . CYS B 1 53 ? -5.254 -13.523 -0.552 1 98.31 53 CYS B CA 1
ATOM 1583 C C . CYS B 1 53 ? -5.707 -14.82 0.11 1 98.31 53 CYS B C 1
ATOM 1585 O O . CYS B 1 53 ? -4.949 -15.43 0.871 1 98.31 53 CYS B O 1
ATOM 1587 N N . LYS B 1 54 ? -6.926 -15.234 -0.168 1 97.88 54 LYS B N 1
ATOM 1588 C CA . LYS B 1 54 ? -7.445 -16.484 0.384 1 97.88 54 LYS B CA 1
ATOM 1589 C C . LYS B 1 54 ? -6.559 -17.672 0.002 1 97.88 54 LYS B C 1
ATOM 1591 O O . LYS B 1 54 ? -6.207 -18.484 0.854 1 97.88 54 LYS B O 1
ATOM 1596 N N . GLU B 1 55 ? -6.203 -17.766 -1.233 1 98 55 GLU B N 1
ATOM 1597 C CA . GLU B 1 55 ? -5.383 -18.875 -1.706 1 98 55 GLU B CA 1
ATOM 1598 C C . GLU B 1 55 ? -3.969 -18.812 -1.135 1 98 55 GLU B C 1
ATOM 1600 O O . GLU B 1 55 ? -3.371 -19.828 -0.808 1 98 55 GLU B O 1
ATOM 1605 N N . VAL B 1 56 ? -3.426 -17.609 -1.058 1 96.81 56 VAL B N 1
ATOM 1606 C CA . VAL B 1 56 ? -2.096 -17.406 -0.489 1 96.81 56 VAL B CA 1
ATOM 1607 C C . VAL B 1 56 ? -2.07 -17.922 0.951 1 96.81 56 VAL B C 1
ATOM 1609 O O . VAL B 1 56 ? -1.146 -18.625 1.349 1 96.81 56 VAL B O 1
ATOM 1612 N N . ILE B 1 57 ? -3.102 -17.547 1.712 1 95.75 57 ILE B N 1
ATOM 1613 C CA . ILE B 1 57 ? -3.174 -17.953 3.111 1 95.75 57 ILE B CA 1
ATOM 1614 C C . ILE B 1 57 ? -3.379 -19.453 3.203 1 95.75 57 ILE B C 1
ATOM 1616 O O . ILE B 1 57 ? -2.672 -20.141 3.943 1 95.75 57 ILE B O 1
ATOM 1620 N N . LYS B 1 58 ? -4.305 -19.984 2.453 1 96.62 58 LYS B N 1
ATOM 1621 C CA . LYS B 1 58 ? -4.672 -21.391 2.5 1 96.62 58 LYS B CA 1
ATOM 1622 C C . LYS B 1 58 ? -3.484 -22.281 2.135 1 96.62 58 LYS B C 1
ATOM 1624 O O . LYS B 1 58 ? -3.277 -23.328 2.746 1 96.62 58 LYS B O 1
ATOM 1629 N N . SER B 1 59 ? -2.627 -21.891 1.215 1 95.44 59 SER B N 1
ATOM 1630 C CA . SER B 1 59 ? -1.603 -22.766 0.655 1 95.44 59 SER B CA 1
ATOM 1631 C C . SER B 1 59 ? -0.204 -22.297 1.046 1 95.44 59 SER B C 1
ATOM 1633 O O . SER B 1 59 ? 0.792 -22.797 0.514 1 95.44 59 SER B O 1
ATOM 1635 N N . ASN B 1 60 ? -0.107 -21.297 1.947 1 92.75 60 ASN B N 1
ATOM 1636 C CA . ASN B 1 60 ? 1.188 -20.719 2.279 1 92.75 60 ASN B CA 1
ATOM 1637 C C . ASN B 1 60 ? 1.978 -20.344 1.023 1 92.75 60 ASN B C 1
ATOM 1639 O O . ASN B 1 60 ? 3.137 -20.75 0.88 1 92.75 60 ASN B O 1
ATOM 1643 N N . ALA B 1 61 ? 1.311 -19.672 0.134 1 94.88 61 ALA B N 1
ATOM 1644 C CA . ALA B 1 61 ? 1.811 -19.328 -1.193 1 94.88 61 ALA B CA 1
ATOM 1645 C C . ALA B 1 61 ? 2.174 -17.844 -1.271 1 94.88 61 ALA B C 1
ATOM 1647 O O . ALA B 1 61 ? 2.225 -17.156 -0.249 1 94.88 61 ALA B O 1
ATOM 1648 N N . ILE B 1 62 ? 2.57 -17.375 -2.461 1 96.25 62 IL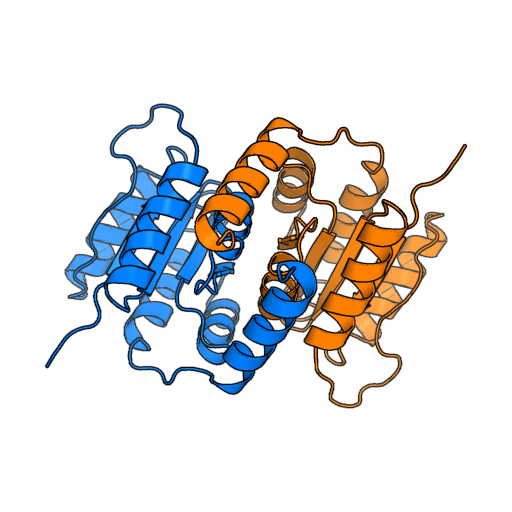E B N 1
ATOM 1649 C CA . ILE B 1 62 ? 2.795 -15.961 -2.713 1 96.25 62 ILE B CA 1
ATOM 1650 C C . ILE B 1 62 ? 1.848 -15.477 -3.809 1 96.25 62 ILE B C 1
ATOM 1652 O O . ILE B 1 62 ? 1.291 -16.281 -4.559 1 96.25 62 ILE B O 1
ATOM 1656 N N . GLY B 1 63 ? 1.621 -14.188 -3.824 1 97.62 63 GLY B N 1
ATOM 1657 C CA . GLY B 1 63 ? 0.625 -13.648 -4.738 1 97.62 63 GLY B CA 1
ATOM 1658 C C . GLY B 1 63 ? 1.076 -12.375 -5.426 1 97.62 63 GLY B C 1
ATOM 1659 O O . GLY B 1 63 ? 1.92 -11.641 -4.902 1 97.62 63 GLY B O 1
ATOM 1660 N N . ILE B 1 64 ? 0.541 -12.125 -6.609 1 98.62 64 ILE B N 1
ATOM 1661 C CA . ILE B 1 64 ? 0.704 -10.906 -7.395 1 98.62 64 ILE B CA 1
ATOM 1662 C C . ILE B 1 64 ? -0.666 -10.305 -7.703 1 98.62 64 ILE B C 1
ATOM 1664 O O . ILE B 1 64 ? -1.553 -10.992 -8.211 1 98.62 64 ILE B O 1
ATOM 1668 N N . LEU B 1 65 ? -0.812 -9.055 -7.371 1 98.88 65 LEU B N 1
ATOM 1669 C CA . LEU B 1 65 ? -2.062 -8.344 -7.609 1 98.88 65 LEU B CA 1
ATOM 1670 C C . LEU B 1 65 ? -1.841 -7.145 -8.523 1 98.88 65 LEU B C 1
ATOM 1672 O O . LEU B 1 65 ? -0.871 -6.402 -8.352 1 98.88 65 LEU B O 1
ATOM 1676 N N . ILE B 1 66 ? -2.77 -6.992 -9.523 1 98.5 66 ILE B N 1
ATOM 1677 C CA . ILE B 1 66 ? -2.611 -5.914 -10.492 1 98.5 66 ILE B CA 1
ATOM 1678 C C . ILE B 1 66 ? -3.947 -5.203 -10.695 1 98.5 66 ILE B C 1
ATOM 1680 O O . ILE B 1 66 ? -4.98 -5.848 -10.883 1 98.5 66 ILE B O 1
ATOM 1684 N N . CYS B 1 67 ? -3.977 -3.961 -10.609 1 97.25 67 CYS B N 1
ATOM 1685 C CA . CYS B 1 67 ? -5.078 -3.1 -11.023 1 97.25 67 CYS B CA 1
ATOM 1686 C C . CYS B 1 67 ? -4.562 -1.879 -11.773 1 97.25 67 CYS B C 1
ATOM 1688 O O . CYS B 1 67 ? -3.469 -1.908 -12.336 1 97.25 67 CYS B O 1
ATOM 1690 N N . GLY B 1 68 ? -5.371 -0.865 -11.984 1 95.31 68 GLY B N 1
ATOM 1691 C CA . GLY B 1 68 ? -4.922 0.298 -12.734 1 95.31 68 GLY B CA 1
ATOM 1692 C C . GLY B 1 68 ? -3.715 0.976 -12.117 1 95.31 68 GLY B C 1
ATOM 1693 O O . GLY B 1 68 ? -2.682 1.133 -12.773 1 95.31 68 GLY B O 1
ATOM 1694 N N . SER B 1 69 ? -3.742 1.278 -10.852 1 95.19 69 SER B N 1
ATOM 1695 C CA . SER B 1 69 ? -2.668 1.998 -10.172 1 95.19 69 SER B CA 1
ATOM 1696 C C . SER B 1 69 ? -1.918 1.091 -9.203 1 95.19 69 SER B C 1
ATOM 1698 O O . SER B 1 69 ? -0.811 1.416 -8.773 1 95.19 69 SER B O 1
ATOM 1700 N N . GLY B 1 70 ? -2.467 0.051 -8.812 1 96.94 70 GLY B N 1
ATOM 1701 C CA . GLY B 1 70 ? -1.898 -0.808 -7.785 1 96.94 70 GLY B CA 1
ATOM 1702 C C . GLY B 1 70 ? -2.221 -0.349 -6.375 1 96.94 70 GLY B C 1
ATOM 1703 O O . GLY B 1 70 ? -1.969 -1.07 -5.406 1 96.94 70 GLY B O 1
ATOM 1704 N N . VAL B 1 71 ? -2.85 0.853 -6.219 1 97.38 71 VAL B N 1
ATOM 1705 C CA . VAL B 1 71 ? -3.072 1.474 -4.918 1 97.38 71 VAL B CA 1
ATOM 1706 C C . VAL B 1 71 ? -4.258 0.807 -4.223 1 97.38 71 VAL B C 1
ATOM 1708 O O . VAL B 1 71 ? -4.113 0.259 -3.125 1 97.38 71 VAL B O 1
ATOM 1711 N N . GLY B 1 72 ? -5.383 0.735 -4.859 1 96.75 72 GLY B N 1
ATOM 1712 C CA . GLY B 1 72 ? -6.598 0.219 -4.25 1 96.75 72 GLY B CA 1
ATOM 1713 C C . GLY B 1 72 ? -6.504 -1.251 -3.887 1 96.75 72 GLY B C 1
ATOM 1714 O O . GLY B 1 72 ? -6.859 -1.644 -2.771 1 96.75 72 GLY B O 1
ATOM 1715 N N . ILE B 1 73 ? -5.992 -2.029 -4.816 1 98 73 ILE B N 1
ATOM 1716 C CA . ILE B 1 73 ? -5.953 -3.475 -4.625 1 98 73 ILE B CA 1
ATOM 1717 C C . ILE B 1 73 ? -4.977 -3.816 -3.502 1 98 73 ILE B C 1
ATOM 1719 O O . ILE B 1 73 ? -5.172 -4.793 -2.775 1 98 73 ILE B O 1
ATOM 1723 N N . SER B 1 74 ? -3.926 -3.014 -3.279 1 98.62 74 SER B N 1
ATOM 1724 C CA . SER B 1 74 ? -2.977 -3.205 -2.188 1 98.62 74 SER B CA 1
ATOM 1725 C C . SER B 1 74 ? -3.625 -2.932 -0.835 1 98.62 74 SER B C 1
ATOM 1727 O O . SER B 1 74 ? -3.365 -3.639 0.14 1 98.62 74 SER B O 1
ATOM 1729 N N . ILE B 1 75 ? -4.426 -1.857 -0.755 1 98.19 75 ILE B N 1
ATOM 1730 C CA . ILE B 1 75 ? -5.117 -1.525 0.486 1 98.19 75 ILE B CA 1
ATOM 1731 C C . ILE B 1 75 ? -6.043 -2.674 0.883 1 98.19 75 ILE B C 1
ATOM 1733 O O . ILE B 1 75 ? -6.012 -3.139 2.025 1 98.19 75 ILE B O 1
ATOM 1737 N N . MET B 1 76 ? -6.797 -3.168 -0.099 1 97.94 76 MET B N 1
ATOM 1738 C CA . MET B 1 76 ? -7.73 -4.262 0.165 1 97.94 76 MET B CA 1
ATOM 1739 C C . MET B 1 76 ? -6.988 -5.504 0.646 1 97.94 76 MET B C 1
ATOM 1741 O O . MET B 1 76 ? -7.395 -6.133 1.624 1 97.94 76 MET B O 1
ATOM 1745 N N . ALA B 1 77 ? -5.934 -5.82 -0.015 1 98.5 77 ALA B N 1
ATOM 1746 C CA . ALA B 1 77 ? -5.145 -6.992 0.36 1 98.5 77 ALA B CA 1
ATOM 1747 C C . ALA B 1 77 ? -4.625 -6.867 1.788 1 98.5 77 ALA B C 1
ATOM 1749 O O . ALA B 1 77 ? -4.656 -7.836 2.555 1 98.5 77 ALA B O 1
ATOM 1750 N N . ASN B 1 78 ? -4.176 -5.695 2.16 1 98.31 78 ASN B N 1
ATOM 1751 C CA . ASN B 1 78 ? -3.561 -5.508 3.471 1 98.31 78 ASN B CA 1
ATOM 1752 C C . ASN B 1 78 ? -4.602 -5.508 4.586 1 98.31 78 ASN B C 1
ATOM 1754 O O . ASN B 1 78 ? -4.254 -5.527 5.766 1 98.31 78 ASN B O 1
ATOM 1758 N N . LYS B 1 79 ? -5.84 -5.527 4.211 1 97.56 79 LYS B N 1
ATOM 1759 C CA . LYS B 1 79 ? -6.887 -5.633 5.223 1 97.56 79 LYS B CA 1
ATOM 1760 C C . LYS B 1 79 ? -7.195 -7.094 5.543 1 97.56 79 LYS B C 1
ATOM 1762 O O . LYS B 1 79 ? -7.949 -7.387 6.473 1 97.56 79 LYS B O 1
ATOM 1767 N N . VAL B 1 80 ? -6.617 -8 4.867 1 97.12 80 VAL B N 1
ATOM 1768 C CA . VAL B 1 80 ? -6.805 -9.43 5.105 1 97.12 80 VAL B CA 1
ATOM 1769 C C . VAL B 1 80 ? -5.77 -9.922 6.113 1 97.12 80 VAL B C 1
ATOM 1771 O O . VAL B 1 80 ? -4.566 -9.766 5.906 1 97.12 80 VAL B O 1
ATOM 1774 N N . LYS B 1 81 ? -6.258 -10.523 7.188 1 95.75 81 LYS B N 1
ATOM 1775 C CA . LYS B 1 81 ? -5.363 -11.086 8.188 1 95.75 81 LYS B CA 1
ATOM 1776 C C . LYS B 1 81 ? -4.398 -12.086 7.566 1 95.75 81 LYS B C 1
ATOM 1778 O O . LYS B 1 81 ? -4.809 -12.953 6.793 1 95.75 81 LYS B O 1
ATOM 1783 N N . GLY B 1 82 ? -3.09 -11.93 7.867 1 94.94 82 GLY B N 1
ATOM 1784 C CA . GLY B 1 82 ? -2.086 -12.859 7.379 1 94.94 82 GLY B CA 1
ATOM 1785 C C . GLY B 1 82 ? -1.42 -12.398 6.098 1 94.94 82 GLY B C 1
ATOM 1786 O O . GLY B 1 82 ? -0.444 -13.008 5.645 1 94.94 82 GLY B O 1
ATOM 1787 N N . ILE B 1 83 ? -1.932 -11.328 5.512 1 97.12 83 ILE B N 1
ATOM 1788 C CA . ILE B 1 83 ? -1.38 -10.828 4.258 1 97.12 83 ILE B CA 1
ATOM 1789 C C . ILE B 1 83 ? -0.479 -9.625 4.543 1 97.12 83 ILE B C 1
ATOM 1791 O O . ILE B 1 83 ? -0.816 -8.766 5.359 1 97.12 83 ILE B O 1
ATOM 1795 N N . ARG B 1 84 ? 0.628 -9.555 3.965 1 97 84 ARG B N 1
ATOM 1796 C CA . ARG B 1 84 ? 1.51 -8.398 3.807 1 97 84 ARG B CA 1
ATOM 1797 C C . ARG B 1 84 ? 1.749 -8.094 2.334 1 97 84 ARG B C 1
ATOM 1799 O O . ARG B 1 84 ? 2.557 -8.758 1.678 1 97 84 ARG B O 1
ATOM 1806 N N . CYS B 1 85 ? 1.035 -7.094 1.875 1 98.5 85 CYS B N 1
ATOM 1807 C CA . CYS B 1 85 ? 1.099 -6.746 0.46 1 98.5 85 CYS B CA 1
ATOM 1808 C C . CYS B 1 85 ? 1.927 -5.484 0.246 1 98.5 85 CYS B C 1
ATOM 1810 O O . CYS B 1 85 ? 1.529 -4.395 0.668 1 98.5 85 CYS B O 1
ATOM 1812 N N . GLY B 1 86 ? 3.088 -5.625 -0.39 1 98.19 86 GLY B N 1
ATOM 1813 C CA . GLY B 1 86 ? 3.895 -4.48 -0.784 1 98.19 86 GLY B CA 1
ATOM 1814 C C . GLY B 1 86 ? 3.525 -3.932 -2.148 1 98.19 86 GLY B C 1
ATOM 1815 O O . GLY B 1 86 ? 3.59 -4.645 -3.15 1 98.19 86 GLY B O 1
ATOM 1816 N N . GLN B 1 87 ? 3.076 -2.721 -2.213 1 98.69 87 GLN B N 1
ATOM 1817 C CA . GLN B 1 87 ? 2.934 -2.059 -3.506 1 98.69 87 GLN B CA 1
ATOM 1818 C C . GLN B 1 87 ? 4.293 -1.647 -4.066 1 98.69 87 GLN B C 1
ATOM 1820 O O . GLN B 1 87 ? 5.039 -0.911 -3.42 1 98.69 87 GLN B O 1
ATOM 1825 N N . VAL B 1 88 ? 4.641 -2.121 -5.289 1 98 88 VAL B N 1
ATOM 1826 C CA . VAL B 1 88 ? 5.984 -1.908 -5.816 1 98 88 VAL B CA 1
ATOM 1827 C C . VAL B 1 88 ? 5.898 -1.316 -7.223 1 98 88 VAL B C 1
ATOM 1829 O O . VAL B 1 88 ? 4.883 -1.467 -7.906 1 98 88 VAL B O 1
ATOM 1832 N N . ASN B 1 89 ? 6.98 -0.645 -7.578 1 96.5 89 ASN B N 1
ATOM 1833 C CA . ASN B 1 89 ? 6.984 -0.001 -8.891 1 96.5 89 ASN B CA 1
ATOM 1834 C C . ASN B 1 89 ? 8.32 -0.173 -9.594 1 96.5 89 ASN B C 1
ATOM 1836 O O . ASN B 1 89 ? 8.508 0.309 -10.719 1 96.5 89 ASN B O 1
ATOM 1840 N N . ASP B 1 90 ? 9.258 -0.822 -8.953 1 94.81 90 ASP B N 1
ATOM 1841 C CA . ASP B 1 90 ? 10.578 -1.026 -9.547 1 94.81 90 ASP B CA 1
ATOM 1842 C C . ASP B 1 90 ? 11.359 -2.096 -8.789 1 94.81 90 ASP B C 1
ATOM 1844 O O . ASP B 1 90 ? 10.82 -2.756 -7.898 1 94.81 90 ASP B O 1
ATOM 1848 N N . TYR B 1 91 ? 12.594 -2.285 -9.242 1 94.69 91 TYR B N 1
ATOM 1849 C CA . TYR B 1 91 ? 13.477 -3.301 -8.672 1 94.69 91 TYR B CA 1
ATOM 1850 C C . TYR B 1 91 ? 13.695 -3.059 -7.184 1 94.69 91 TYR B C 1
ATOM 1852 O O . TYR B 1 91 ? 13.523 -3.967 -6.367 1 94.69 91 TYR B O 1
ATOM 1860 N N . ASP B 1 92 ? 13.984 -1.876 -6.793 1 93.19 92 ASP B N 1
ATOM 1861 C CA . ASP B 1 92 ? 14.344 -1.549 -5.418 1 93.19 92 ASP B CA 1
ATOM 1862 C C . ASP B 1 92 ? 13.148 -1.732 -4.48 1 93.19 92 ASP B C 1
ATOM 1864 O O . ASP B 1 92 ? 13.289 -2.279 -3.385 1 93.19 92 ASP B O 1
ATOM 1868 N N . SER B 1 93 ? 11.992 -1.211 -4.879 1 95.44 93 SER B N 1
ATOM 1869 C CA . SER B 1 93 ? 10.805 -1.386 -4.043 1 95.44 93 SER B CA 1
ATOM 1870 C C . SER B 1 93 ? 10.438 -2.859 -3.902 1 95.44 93 SER B C 1
ATOM 1872 O O . SER B 1 93 ? 9.93 -3.281 -2.863 1 95.44 93 SER B O 1
ATOM 1874 N N . THR B 1 94 ? 10.734 -3.672 -4.926 1 96.06 94 THR B N 1
ATOM 1875 C CA . THR B 1 94 ? 10.484 -5.109 -4.859 1 96.06 94 THR B CA 1
ATOM 1876 C C . THR B 1 94 ? 11.43 -5.773 -3.861 1 96.06 94 THR B C 1
ATOM 1878 O O . THR B 1 94 ? 11.008 -6.633 -3.084 1 96.06 94 THR B O 1
ATOM 1881 N N . LEU B 1 95 ? 12.68 -5.355 -3.867 1 93.5 95 LEU B N 1
ATOM 1882 C CA . LEU B 1 95 ? 13.633 -5.879 -2.889 1 93.5 95 LEU B CA 1
ATOM 1883 C C . LEU B 1 95 ? 13.18 -5.547 -1.469 1 93.5 95 LEU B C 1
ATOM 1885 O O . LEU B 1 95 ? 13.328 -6.367 -0.561 1 93.5 95 LEU B O 1
ATOM 1889 N N . LYS B 1 96 ? 12.633 -4.379 -1.309 1 93.12 96 LYS B N 1
ATOM 1890 C CA . LYS B 1 96 ? 12.141 -3.988 0.009 1 93.12 96 LYS B CA 1
ATOM 1891 C C . LYS B 1 96 ? 10.977 -4.871 0.441 1 93.12 96 LYS B C 1
ATOM 1893 O O . LYS B 1 96 ? 10.906 -5.305 1.593 1 93.12 96 LYS B O 1
ATOM 1898 N N . ALA B 1 97 ? 10.062 -5.105 -0.457 1 95.12 97 ALA B N 1
ATOM 1899 C CA . ALA B 1 97 ? 8.945 -5.996 -0.161 1 95.12 97 ALA B CA 1
ATOM 1900 C C . ALA B 1 97 ? 9.438 -7.367 0.293 1 95.12 97 ALA B C 1
ATOM 1902 O O . ALA B 1 97 ? 8.906 -7.938 1.247 1 95.12 97 ALA B O 1
ATOM 1903 N N . LEU B 1 98 ? 10.5 -7.828 -0.379 1 94.44 98 LEU B N 1
ATOM 1904 C CA . LEU B 1 98 ? 11.094 -9.109 -0.007 1 94.44 98 LEU B CA 1
ATOM 1905 C C . LEU B 1 98 ? 11.719 -9.031 1.382 1 94.44 98 LEU B C 1
ATOM 1907 O O . LEU B 1 98 ? 11.516 -9.922 2.209 1 94.44 98 LEU B O 1
ATOM 1911 N N . GLU B 1 99 ? 12.367 -8.016 1.622 1 91.75 99 GLU B N 1
ATOM 1912 C CA . GLU B 1 99 ? 13.086 -7.82 2.881 1 91.75 99 GLU B CA 1
ATOM 1913 C C . GLU B 1 99 ? 12.125 -7.816 4.066 1 91.75 99 GLU B C 1
ATOM 1915 O O . GLU B 1 99 ? 12.438 -8.359 5.129 1 91.75 99 GLU B O 1
ATOM 1920 N N . ILE B 1 100 ? 10.945 -7.285 3.854 1 92.19 100 ILE B N 1
ATOM 1921 C CA . ILE B 1 100 ? 10.047 -7.145 4.992 1 92.19 100 ILE B CA 1
ATOM 1922 C C . ILE B 1 100 ? 9.047 -8.297 5.004 1 92.19 100 ILE B C 1
ATOM 1924 O O . ILE B 1 100 ? 8.078 -8.281 5.77 1 92.19 100 ILE B O 1
ATOM 1928 N N . GLY B 1 101 ? 9.25 -9.258 4.156 1 92.94 101 GLY B N 1
ATOM 1929 C CA . GLY B 1 101 ? 8.531 -10.516 4.242 1 92.94 101 GLY B CA 1
ATOM 1930 C C . GLY B 1 101 ? 7.156 -10.469 3.605 1 92.94 101 GLY B C 1
ATOM 1931 O O . GLY B 1 101 ? 6.234 -11.164 4.043 1 92.94 101 GLY B O 1
ATOM 1932 N N . CYS B 1 102 ? 7.012 -9.664 2.545 1 96 102 CYS B N 1
ATOM 1933 C CA . CYS B 1 102 ? 5.738 -9.633 1.833 1 96 102 CYS B CA 1
ATOM 1934 C C . CYS B 1 102 ? 5.453 -10.977 1.166 1 96 102 CYS B C 1
ATOM 1936 O O . CYS B 1 102 ? 6.32 -11.531 0.488 1 96 102 CYS B O 1
ATOM 1938 N N . ASN B 1 103 ? 4.242 -11.422 1.406 1 95.88 103 ASN B N 1
ATOM 1939 C CA . ASN B 1 103 ? 3.812 -12.633 0.703 1 95.88 103 ASN B CA 1
ATOM 1940 C C . ASN B 1 103 ? 2.953 -12.297 -0.513 1 95.88 103 ASN B C 1
ATOM 1942 O O . ASN B 1 103 ? 2.648 -13.172 -1.323 1 95.88 103 ASN B O 1
ATOM 1946 N N . VAL B 1 104 ? 2.605 -11.055 -0.681 1 97.75 104 VAL B N 1
ATOM 1947 C CA . VAL B 1 104 ? 1.908 -10.539 -1.854 1 97.75 104 VAL B CA 1
ATOM 1948 C C . VAL B 1 104 ? 2.551 -9.227 -2.301 1 97.75 104 VAL B C 1
ATOM 1950 O O . VAL B 1 104 ? 2.977 -8.422 -1.469 1 97.75 104 VAL B O 1
ATOM 1953 N N . ILE B 1 105 ? 2.621 -8.969 -3.615 1 98.5 105 ILE B N 1
ATOM 1954 C CA . ILE B 1 105 ? 2.959 -7.648 -4.141 1 98.5 105 ILE B CA 1
ATOM 1955 C C . ILE B 1 105 ? 1.845 -7.16 -5.066 1 98.5 105 ILE B C 1
ATOM 1957 O O . ILE B 1 105 ? 1.086 -7.965 -5.613 1 98.5 105 ILE B O 1
ATOM 1961 N N . SER B 1 106 ? 1.777 -5.898 -5.199 1 98.75 106 SER B N 1
ATOM 1962 C CA . SER B 1 106 ? 0.852 -5.277 -6.145 1 98.75 106 SER B CA 1
ATOM 1963 C C . SER B 1 106 ? 1.541 -4.188 -6.957 1 98.75 106 SER B C 1
ATOM 1965 O O . SER B 1 106 ? 2.525 -3.598 -6.508 1 98.75 106 SER B O 1
ATOM 1967 N N . PHE B 1 107 ? 1.092 -3.967 -8.164 1 98.06 107 PHE B N 1
ATOM 1968 C CA . PHE B 1 107 ? 1.519 -2.838 -8.984 1 98.06 107 PHE B CA 1
ATOM 1969 C C . PHE B 1 107 ? 0.478 -2.516 -10.047 1 98.06 107 PHE B C 1
ATOM 1971 O O . PHE B 1 107 ? -0.477 -3.273 -10.242 1 98.06 107 PHE B O 1
ATOM 1978 N N . GLY B 1 108 ? 0.636 -1.355 -10.641 1 97.31 108 GLY B N 1
ATOM 1979 C CA . GLY B 1 108 ? -0.388 -0.842 -11.539 1 97.31 108 GLY B CA 1
ATOM 1980 C C . GLY B 1 108 ? -0.071 -1.077 -13 1 97.31 108 GLY B C 1
ATOM 1981 O O . GLY B 1 108 ? 1.031 -0.771 -13.461 1 97.31 108 GLY B O 1
ATOM 1982 N N . ALA B 1 109 ? -1.093 -1.5 -13.719 1 97.62 109 ALA B N 1
ATOM 1983 C CA . ALA B 1 109 ? -0.934 -1.702 -15.156 1 97.62 109 ALA B CA 1
ATOM 1984 C C . ALA B 1 109 ? -0.811 -0.368 -15.883 1 97.62 109 ALA B C 1
ATOM 1986 O O . ALA B 1 109 ? -0.209 -0.295 -16.953 1 97.62 109 ALA B O 1
ATOM 1987 N N . ARG B 1 110 ? -1.315 0.69 -15.305 1 95.75 110 ARG B N 1
ATOM 1988 C CA . ARG B 1 110 ? -1.274 2.002 -15.945 1 95.75 110 ARG B CA 1
ATOM 1989 C C . ARG B 1 110 ? -0.074 2.809 -15.461 1 95.75 110 ARG B C 1
ATOM 1991 O O . ARG B 1 110 ? 0.265 3.838 -16.047 1 95.75 110 ARG B O 1
ATOM 1998 N N . THR B 1 111 ? 0.604 2.322 -14.406 1 95 111 THR B N 1
ATOM 1999 C CA . THR B 1 111 ? 1.651 3.141 -13.805 1 95 111 THR B CA 1
ATOM 2000 C C . THR B 1 111 ? 3.01 2.459 -13.938 1 95 111 THR B C 1
ATOM 2002 O O . THR B 1 111 ? 4.051 3.102 -13.773 1 95 111 THR B O 1
ATOM 2005 N N . VAL B 1 112 ? 3.041 1.176 -14.195 1 96.69 112 VAL B N 1
ATOM 2006 C CA . VAL B 1 112 ? 4.281 0.422 -14.359 1 96.69 112 VAL B CA 1
ATOM 2007 C C . VAL B 1 112 ? 4.359 -0.145 -15.773 1 96.69 112 VAL B C 1
ATOM 2009 O O . VAL B 1 112 ? 3.51 -0.944 -16.172 1 96.69 112 VAL B O 1
ATOM 2012 N N . GLY B 1 113 ? 5.398 0.289 -16.5 1 97.25 113 GLY B N 1
ATOM 2013 C CA . GLY B 1 113 ? 5.586 -0.277 -17.828 1 97.25 113 GLY B CA 1
ATOM 2014 C C . GLY B 1 113 ? 5.82 -1.775 -17.812 1 97.25 113 GLY B C 1
ATOM 2015 O O . GLY B 1 113 ? 6.383 -2.309 -16.859 1 97.25 113 GLY B O 1
ATOM 2016 N N . ILE B 1 114 ? 5.496 -2.414 -18.922 1 98.38 114 ILE B N 1
ATOM 2017 C CA . ILE B 1 114 ? 5.449 -3.871 -18.984 1 98.38 114 ILE B CA 1
ATOM 2018 C C . ILE B 1 114 ? 6.852 -4.438 -18.781 1 98.38 114 ILE B C 1
ATOM 2020 O O . ILE B 1 114 ? 7.016 -5.5 -18.172 1 98.38 114 ILE B O 1
ATOM 2024 N N . GLU B 1 115 ? 7.91 -3.773 -19.234 1 98.5 115 GLU B N 1
ATOM 2025 C CA . GLU B 1 115 ? 9.266 -4.277 -19.062 1 98.5 115 GLU B CA 1
ATOM 2026 C C . GLU B 1 115 ? 9.711 -4.18 -17.609 1 98.5 115 GLU B C 1
ATOM 2028 O O . GLU B 1 115 ? 10.406 -5.059 -17.109 1 98.5 115 GLU B O 1
ATOM 2033 N N . ILE B 1 116 ? 9.266 -3.156 -16.969 1 98.06 116 ILE B N 1
ATOM 2034 C CA . ILE B 1 116 ? 9.539 -3.012 -15.539 1 98.06 116 ILE B CA 1
ATOM 2035 C C . ILE B 1 116 ? 8.75 -4.055 -14.75 1 98.06 116 ILE B C 1
ATOM 2037 O O . ILE B 1 116 ? 9.273 -4.66 -13.812 1 98.06 116 ILE B O 1
ATOM 2041 N N . ALA B 1 117 ? 7.535 -4.293 -15.188 1 98.44 117 ALA B N 1
ATOM 2042 C CA . ALA B 1 117 ? 6.699 -5.301 -14.539 1 98.44 117 ALA B CA 1
ATOM 2043 C C . ALA B 1 117 ? 7.336 -6.684 -14.633 1 98.44 117 ALA B C 1
ATOM 2045 O O . ALA B 1 117 ? 7.312 -7.453 -13.672 1 98.44 117 ALA B O 1
ATOM 2046 N N . LYS B 1 118 ? 7.895 -6.957 -15.766 1 98.56 118 LYS B N 1
ATOM 2047 C CA . LYS B 1 118 ? 8.609 -8.219 -15.938 1 98.56 118 LYS B CA 1
ATOM 2048 C C . LYS B 1 118 ? 9.758 -8.344 -14.945 1 98.56 118 LYS B C 1
ATOM 2050 O O . LYS B 1 118 ? 9.945 -9.391 -14.328 1 98.56 118 LYS B O 1
ATOM 2055 N N . GLN B 1 119 ? 10.484 -7.285 -14.75 1 97.75 119 GLN B N 1
ATOM 2056 C CA . GLN B 1 119 ? 11.586 -7.27 -13.789 1 97.75 119 GLN B CA 1
ATOM 2057 C C . GLN B 1 119 ? 11.078 -7.461 -12.367 1 97.75 119 GLN B C 1
ATOM 2059 O O . GLN B 1 119 ? 11.688 -8.188 -11.578 1 97.75 119 GLN B O 1
ATOM 2064 N N . ILE B 1 120 ? 10.016 -6.816 -12.039 1 97.69 120 ILE B N 1
ATOM 2065 C CA . ILE B 1 120 ? 9.406 -6.93 -10.719 1 97.69 120 ILE B CA 1
ATOM 2066 C C . ILE B 1 120 ? 9.016 -8.383 -10.453 1 97.69 120 ILE B C 1
ATOM 2068 O O . ILE B 1 120 ? 9.383 -8.953 -9.43 1 97.69 120 ILE B O 1
ATOM 2072 N N . VAL B 1 121 ? 8.344 -8.977 -11.422 1 97.56 121 VAL B N 1
ATOM 2073 C CA . VAL B 1 121 ? 7.848 -10.344 -11.273 1 97.56 121 VAL B CA 1
ATOM 2074 C C . VAL B 1 121 ? 9.023 -11.305 -11.164 1 97.56 121 VAL B C 1
ATOM 2076 O O . VAL B 1 121 ? 9.047 -12.164 -10.281 1 97.56 121 VAL B O 1
ATOM 2079 N N . ASP B 1 122 ? 10.031 -11.078 -11.945 1 96.38 122 ASP B N 1
ATOM 2080 C CA . ASP B 1 122 ? 11.234 -11.914 -11.883 1 96.38 122 ASP B CA 1
ATOM 2081 C C . ASP B 1 122 ? 11.898 -11.805 -10.516 1 96.38 122 ASP B C 1
ATOM 2083 O O . ASP B 1 122 ? 12.289 -12.82 -9.93 1 96.38 122 ASP B O 1
ATOM 2087 N N . THR B 1 123 ? 12.039 -10.656 -10.102 1 95.25 123 THR B N 1
ATOM 2088 C CA . THR B 1 123 ? 12.703 -10.406 -8.82 1 95.25 123 THR B CA 1
ATOM 2089 C C . THR B 1 123 ? 11.914 -11.047 -7.68 1 95.25 123 THR B C 1
ATOM 2091 O O . THR B 1 123 ? 12.492 -11.711 -6.82 1 95.25 123 THR B O 1
ATOM 2094 N N . PHE B 1 124 ? 10.648 -10.883 -7.664 1 96 124 PHE B N 1
ATOM 2095 C CA . PHE B 1 124 ? 9.789 -11.383 -6.602 1 96 124 PHE B CA 1
ATOM 2096 C C . PHE B 1 124 ? 9.766 -12.914 -6.605 1 96 124 PHE B C 1
ATOM 2098 O O . PHE B 1 124 ? 9.867 -13.539 -5.555 1 96 124 PHE B O 1
ATOM 2105 N N . LEU B 1 125 ? 9.727 -13.516 -7.77 1 94.12 125 LEU B N 1
ATOM 2106 C CA . LEU B 1 125 ? 9.547 -14.961 -7.883 1 94.12 125 LEU B CA 1
ATOM 2107 C C . LEU B 1 125 ? 10.875 -15.688 -7.711 1 94.12 125 LEU B C 1
ATOM 2109 O O . LEU B 1 125 ? 10.906 -16.828 -7.238 1 94.12 125 LEU B O 1
ATOM 2113 N N . SER B 1 126 ? 11.938 -15.07 -8.039 1 90.62 126 SER B N 1
ATOM 2114 C CA . SER B 1 126 ? 13.242 -15.719 -7.926 1 90.62 126 SER B CA 1
ATOM 2115 C C . SER B 1 126 ? 13.727 -15.75 -6.48 1 90.62 126 SER B C 1
ATOM 2117 O O . SER B 1 126 ? 14.68 -16.453 -6.152 1 90.62 126 SER B O 1
ATOM 2119 N N . ASN B 1 127 ? 13.117 -15.031 -5.562 1 81.88 127 ASN B N 1
ATOM 2120 C CA . ASN B 1 127 ? 13.5 -14.977 -4.152 1 81.88 127 ASN B CA 1
ATOM 2121 C C . ASN B 1 127 ? 12.438 -15.617 -3.264 1 81.88 127 ASN B C 1
ATOM 2123 O O . ASN B 1 127 ? 12.328 -15.281 -2.082 1 81.88 127 ASN B O 1
ATOM 2127 N N . GLN B 1 128 ? 11.609 -16.453 -3.74 1 64.31 128 GLN B N 1
ATOM 2128 C CA . GLN B 1 128 ? 10.422 -17.016 -3.111 1 64.31 128 GLN B CA 1
ATOM 2129 C C . GLN B 1 128 ? 10.789 -17.812 -1.864 1 64.31 128 GLN B C 1
ATOM 2131 O O . GLN B 1 128 ? 9.961 -17.984 -0.964 1 64.31 128 GLN B O 1
ATOM 2136 N N . ASN B 1 129 ? 11.898 -18.422 -1.903 1 62.66 129 ASN B N 1
ATOM 2137 C CA . ASN B 1 129 ? 12.312 -19.234 -0.761 1 62.66 129 ASN B CA 1
ATOM 2138 C C . ASN B 1 129 ? 12.789 -18.359 0.397 1 62.66 129 ASN B C 1
ATOM 2140 O O . ASN B 1 129 ? 13.477 -18.844 1.304 1 62.66 129 ASN B O 1
ATOM 2144 N N . ARG B 1 130 ? 12.344 -17.203 0.308 1 61.5 130 ARG B N 1
ATOM 2145 C CA . ARG B 1 130 ? 12.914 -16.25 1.259 1 61.5 130 ARG B CA 1
ATOM 2146 C C . ARG B 1 130 ? 12.305 -16.438 2.645 1 61.5 130 ARG B C 1
ATOM 2148 O O . ARG B 1 130 ? 11.18 -16.922 2.775 1 61.5 130 ARG B O 1
ATOM 2155 N N . ALA B 1 131 ? 13.172 -16.297 3.562 1 58.03 131 ALA B N 1
ATOM 2156 C CA . ALA B 1 131 ? 12.844 -16.375 4.984 1 58.03 131 ALA B CA 1
ATOM 2157 C C . ALA B 1 131 ? 11.758 -15.359 5.348 1 58.03 131 ALA B C 1
ATOM 2159 O O . ALA B 1 131 ? 11.727 -14.25 4.812 1 58.03 131 ALA B O 1
ATOM 2160 N N . LYS B 1 132 ? 10.758 -15.883 5.949 1 71.5 132 LYS B N 1
ATOM 2161 C CA . LYS B 1 132 ? 9.812 -15.039 6.664 1 71.5 132 LYS B CA 1
ATOM 2162 C C . LYS B 1 132 ? 10.539 -14.062 7.586 1 71.5 132 LYS B C 1
ATOM 2164 O O . LYS B 1 132 ? 11.617 -14.367 8.094 1 71.5 132 LYS B O 1
ATOM 2169 N N . ASN B 1 133 ? 10.125 -12.844 7.504 1 83.44 133 ASN B N 1
ATOM 2170 C CA . ASN B 1 133 ? 10.594 -11.891 8.5 1 83.44 133 ASN B CA 1
ATOM 2171 C C . ASN B 1 133 ? 9.734 -11.922 9.758 1 83.44 133 ASN B C 1
ATOM 2173 O O . ASN B 1 133 ? 8.75 -11.195 9.859 1 83.44 133 ASN B O 1
ATOM 2177 N N . HIS B 1 134 ? 10.203 -12.688 10.656 1 87.12 134 HIS B N 1
ATOM 2178 C CA . HIS B 1 134 ? 9.414 -12.977 11.852 1 87.12 134 HIS B CA 1
ATOM 2179 C C . HIS B 1 134 ? 9.25 -11.727 12.711 1 87.12 134 HIS B C 1
ATOM 2181 O O . HIS B 1 134 ? 8.227 -11.562 13.375 1 87.12 134 HIS B O 1
ATOM 2187 N N . GLU B 1 135 ? 10.211 -10.906 12.656 1 88 135 GLU B N 1
ATOM 2188 C CA . GLU B 1 135 ? 10.117 -9.672 13.438 1 88 135 GLU B CA 1
ATOM 2189 C C . GLU B 1 135 ? 9 -8.773 12.922 1 88 135 GLU B C 1
ATOM 2191 O O . GLU B 1 135 ? 8.172 -8.297 13.703 1 88 135 GLU B O 1
ATOM 2196 N N . VAL B 1 136 ? 8.906 -8.617 11.656 1 88.19 136 VAL B N 1
ATOM 2197 C CA . VAL B 1 136 ? 7.867 -7.785 11.047 1 88.19 136 VAL B CA 1
ATOM 2198 C C . VAL B 1 136 ? 6.5 -8.43 11.25 1 88.19 136 VAL B C 1
ATOM 2200 O O . VAL B 1 136 ? 5.523 -7.75 11.562 1 88.19 136 VAL B O 1
ATOM 2203 N N . GLU B 1 137 ? 6.473 -9.719 11.156 1 90.38 137 GLU B N 1
ATOM 2204 C CA . GLU B 1 137 ? 5.223 -10.438 11.367 1 90.38 137 GLU B CA 1
ATOM 2205 C C . GLU B 1 137 ? 4.691 -10.219 12.781 1 90.38 137 GLU B C 1
ATOM 2207 O O . GLU B 1 137 ? 3.496 -10 12.977 1 90.38 137 GLU B O 1
ATOM 2212 N N . LYS B 1 138 ? 5.59 -10.25 13.695 1 92.19 138 LYS B N 1
ATOM 2213 C CA . LYS B 1 138 ? 5.199 -10.062 15.086 1 92.19 138 LYS B CA 1
ATOM 2214 C C . LYS B 1 138 ? 4.684 -8.648 15.328 1 92.19 138 LYS B C 1
ATOM 2216 O O . LYS B 1 138 ? 3.715 -8.445 16.062 1 92.19 138 LYS B O 1
ATOM 2221 N N . GLU B 1 139 ? 5.281 -7.723 14.711 1 92.06 139 GLU B N 1
ATOM 2222 C CA . GLU B 1 139 ? 4.848 -6.336 14.859 1 92.06 139 GLU B CA 1
ATOM 2223 C C . GLU B 1 139 ? 3.459 -6.125 14.258 1 92.06 139 GLU B C 1
ATOM 2225 O O . GLU B 1 139 ? 2.602 -5.492 14.875 1 92.06 139 GLU B O 1
ATOM 2230 N N . ILE B 1 140 ? 3.291 -6.695 13.117 1 92.94 140 ILE B N 1
ATOM 2231 C CA . ILE B 1 140 ? 1.996 -6.586 12.453 1 92.94 140 ILE B CA 1
ATOM 2232 C C . ILE B 1 140 ? 0.924 -7.266 13.305 1 92.94 140 ILE B C 1
ATOM 2234 O O . ILE B 1 140 ? -0.156 -6.707 13.516 1 92.94 140 ILE B O 1
ATOM 2238 N N . GLN B 1 141 ? 1.253 -8.375 13.805 1 91.44 141 GLN B N 1
ATOM 2239 C CA . GLN B 1 141 ? 0.302 -9.094 14.641 1 91.44 141 GLN B CA 1
ATOM 2240 C C . GLN B 1 141 ? -0.07 -8.281 15.875 1 91.44 141 GLN B C 1
ATOM 2242 O O . GLN B 1 141 ? -1.234 -8.25 16.281 1 91.44 141 GLN B O 1
ATOM 2247 N N . SER B 1 142 ? 0.885 -7.656 16.438 1 92.94 142 SER B N 1
ATOM 2248 C CA . SER B 1 142 ? 0.638 -6.832 17.609 1 92.94 142 SER B CA 1
ATOM 2249 C C . SER B 1 142 ? -0.318 -5.688 17.297 1 92.94 142 SER B C 1
ATOM 2251 O O . SER B 1 142 ? -1.217 -5.387 18.078 1 92.94 142 SER B O 1
ATOM 2253 N N . ILE B 1 143 ? -0.166 -5.129 16.188 1 91.44 143 ILE B N 1
ATOM 2254 C CA . ILE B 1 143 ? -0.998 -4 15.789 1 91.44 143 ILE B CA 1
ATOM 2255 C C . ILE B 1 143 ? -2.412 -4.488 15.477 1 91.44 143 ILE B C 1
ATOM 2257 O O . ILE B 1 143 ? -3.393 -3.834 15.836 1 91.44 143 ILE B O 1
ATOM 2261 N N . GLU B 1 144 ? -2.461 -5.594 14.781 1 92.56 144 GLU B N 1
ATOM 2262 C CA . GLU B 1 144 ? -3.766 -6.18 14.484 1 92.56 144 GLU B CA 1
ATOM 2263 C C . GLU B 1 144 ? -4.535 -6.488 15.758 1 92.56 144 GLU B C 1
ATOM 2265 O O . GLU B 1 144 ? -5.73 -6.203 15.859 1 92.56 144 GLU B O 1
ATOM 2270 N N . GLU B 1 145 ? -3.848 -7.043 16.75 1 91.31 145 GLU B N 1
ATOM 2271 C CA . GLU B 1 145 ? -4.48 -7.34 18.031 1 91.31 145 GLU B CA 1
ATOM 2272 C C . GLU B 1 145 ? -4.93 -6.062 18.734 1 91.31 145 GLU B C 1
ATOM 2274 O O . GLU B 1 145 ? -6.016 -6.016 19.312 1 91.31 145 GLU B O 1
ATOM 2279 N N . LEU B 1 146 ? -4.125 -5.09 18.656 1 89.88 146 LEU B N 1
ATOM 2280 C CA . LEU B 1 146 ? -4.398 -3.824 19.344 1 89.88 146 LEU B CA 1
ATOM 2281 C C . LEU B 1 146 ? -5.613 -3.135 18.719 1 89.88 146 LEU B C 1
ATOM 2283 O O . LEU B 1 146 ? -6.402 -2.514 19.438 1 89.88 146 LEU B O 1
ATOM 2287 N N . THR B 1 147 ? -5.789 -3.311 17.438 1 90.12 147 THR B N 1
ATOM 2288 C CA . THR B 1 147 ? -6.77 -2.451 16.781 1 90.12 147 THR B CA 1
ATOM 2289 C C . THR B 1 147 ? -8.023 -3.24 16.422 1 90.12 147 THR B C 1
ATOM 2291 O O . THR B 1 147 ? -9.109 -2.668 16.281 1 90.12 147 THR B O 1
ATOM 2294 N N . TYR B 1 148 ? -7.871 -4.527 16.266 1 89.12 148 TYR B N 1
ATOM 2295 C CA . TYR B 1 148 ? -9.031 -5.355 15.953 1 89.12 148 TYR B CA 1
ATOM 2296 C C . TYR B 1 148 ? -9.477 -6.164 17.156 1 89.12 148 TYR B C 1
ATOM 2298 O O . TYR B 1 148 ? -10.594 -6.691 17.188 1 89.12 148 TYR B O 1
ATOM 2306 N N . GLY B 1 149 ? -8.531 -6.363 17.969 1 76.19 149 GLY B N 1
ATOM 2307 C CA . GLY B 1 149 ? -8.836 -7.207 19.109 1 76.19 149 GLY B CA 1
ATOM 2308 C C . GLY B 1 149 ? -9.82 -6.566 20.078 1 76.19 149 GLY B C 1
ATOM 2309 O O . GLY B 1 149 ? -9.883 -5.34 20.172 1 76.19 149 GLY B O 1
ATOM 2310 N N . LYS B 1 150 ? -10.961 -7.297 20.5 1 57.31 150 LYS B N 1
ATOM 2311 C CA . LYS B 1 150 ? -11.922 -6.996 21.547 1 57.31 150 LYS B CA 1
ATOM 2312 C C . LYS B 1 150 ? -11.258 -7.055 22.922 1 57.31 150 LYS B C 1
ATOM 2314 O O . LYS B 1 150 ? -10.414 -7.918 23.188 1 57.31 150 LYS B O 1
#

Foldseek 3Di:
DPAAAEEEEEFLQCQVLVVVLCVLCVVVPDDYHYQYDNDNDGDDLLVRLVVQLVCCVVRVHAYEYEYAAQPVSQVSNVVDPPADEQEDAADVSLVVCLVQAGRYYYGHPNRHDSVRVNNSVCNNSVCRPPDGPVVSVVVSVVVCCVPVND/DPAAAEEEEEFLQCQVLVVVLCVLCVVVPDDYHYQYDNHNDGDDLLVRLVVQLVVCVVRVHAYEYEYAAQPVSQVSNVVDPPADEQEDAADVSLVVCLVQAGRYYYGHPNRHDSVRVNNSVCNNSVCRPGDGPVVSVVVSVVVCCVPVND

Organism: Paramecium tetraurelia (NCBI:txid5888)

Sequence (300 aa):
MNQIKIFIGNDHAALDYKNTLLEYSKKKGYDIEDLGTHTNQSCDYNDYALNVCKEVIKSNAIGILICGSGVGISIMANKVKGIRCGQVNDYDSTLKALEIGCNVISFGARTVGIEIAKQIVDTFLSNQNRAKNHEVEKEIQSIEELTYGKMNQIKIFIGNDHAALDYKNTLLEYSKKKGYDIEDLGTHTNQSCDYNDYALNVCKEVIKSNAIGILICGSGVGISIMANKVKGIRCGQVNDYDSTLKALEIGCNVISFGARTVGIEIAKQIVDTFLSNQNRAKNHEVEKEIQSIEELTYGK

Radius of gyration: 18.12 Å; Cα contacts (8 Å, |Δi|>4): 619; chains: 2; bounding box: 38×58×43 Å

pLDDT: mean 93.34, std 9.17, range [41.72, 98.88]

Secondary structure (DSSP, 8-state):
--PPPEEEEE-GGGHHHHHHHHHHHHHTT--EEE-S-SS-S---HHHHHHHHHHHHHHHT-EEEEEESSSHHHHHHHHTSTT--EEE--SHHHHHHHHHTT-SEEEEETTTS-HHHHHHHHHHHHHTTTPPP-HHHHHHHHHHHHHHH--/--PPPEEEEE-GGGHHHHHHHHHHHHHTT--EEE-S-SS-S---HHHHHHHHHHHHHHHT-EEEEEESSSHHHHHHHHTSTT--EEE--SHHHHHHHHHTT-SEEEEETTTS-HHHHHHHHHHHHHTTTPPP-HHHHHHHHHHHHHHH--

InterPro domains:
  IPR003500 Sugar-phosphate isomerase, RpiB/LacA/LacB family [PF02502] (6-135)
  IPR003500 Sugar-phosphate isomerase, RpiB/LacA/LacB family [PIRSF005384] (4-135)
  IPR003500 Sugar-phosphate isomerase, RpiB/LacA/LacB family [PTHR30345] (2-141)
  IPR003500 Sugar-phosphate isomerase, RpiB/LacA/LacB family [TIGR00689] (6-144)
  IPR036569 Sugar-phosphate isomerase, RpiB/LacA/LacB superfamily [G3DSA:3.40.1400.10] (1-148)
  IPR036569 Sugar-phosphate isomerase, RpiB/LacA/LacB superfamily [SSF89623] (4-136)

Solvent-accessible surface area (backbone atoms only — not comparable to full-atom values): 15378 Å² total; per-residue (Å²): 128,93,73,75,51,35,32,33,16,25,21,31,70,16,40,68,58,50,51,53,49,51,54,54,38,44,76,72,69,49,74,66,47,80,56,39,55,93,47,76,57,86,58,65,40,60,60,19,29,49,52,36,50,51,50,21,64,75,64,72,26,32,32,40,38,32,24,46,65,14,34,67,44,24,43,54,33,24,41,34,71,94,48,39,31,24,53,34,78,36,65,67,46,38,52,49,28,50,67,60,35,38,42,27,37,16,26,13,53,75,70,33,56,69,70,51,46,49,49,33,51,49,56,56,62,74,49,62,87,52,67,74,30,63,67,52,51,51,52,50,49,50,43,36,46,68,51,65,49,130,128,92,72,74,51,34,32,32,17,25,19,31,70,16,40,70,58,49,51,52,49,50,53,55,37,44,76,74,69,48,74,67,46,79,56,40,56,93,47,76,58,86,59,64,40,59,61,21,30,50,53,36,50,52,51,21,64,75,64,71,27,33,32,40,39,32,24,47,64,12,34,68,46,26,43,55,32,24,40,34,71,95,49,38,33,23,53,33,80,38,66,68,45,40,52,48,28,52,68,60,36,38,42,26,38,18,28,14,52,77,72,34,55,69,72,50,47,50,50,33,51,48,55,55,61,75,50,63,87,52,68,77,30,62,67,53,50,52,53,52,50,52,43,35,46,69,51,65,50,131

Nearest PDB structures (foldseek):
  6fxw-assembly1_A  TM=8.786E-01  e=2.063E-14  Leishmania infantum
  4lfk-assembly1_B  TM=8.869E-01  e=1.691E-13  Lacticaseibacillus rhamnosus Lc 705
  6fxl-assembly1_B  TM=8.732E-01  e=1.220E-12  Trypanosoma cruzi strain CL Brener
  2bes-assembly2_C  TM=8.804E-01  e=5.633E-12  Mycobacterium tuberculosis H37Rv
  4em8-assembly1_B  TM=8.541E-01  e=3.577E-11  Anaplasma phagocytophilum str. HZ